Protein 4C08 (pdb70)

Nearest PDB structures (foldseek):
  4c04-assembly1_A  TM=1.002E+00  e=9.068E-72  Mus musculus
  5lv5-assembly1_A  TM=9.987E-01  e=2.745E-69  Mus musculus
  5wcf-assembly1_A  TM=9.877E-01  e=3.814E-64  Homo sapiens
  7nr4-assembly1_A  TM=9.829E-01  e=5.890E-63  Homo sapiens
  6wad-assembly1_A-2  TM=9.788E-01  e=3.174E-61  Homo sapiens

B-factor: mean 29.3, std 11.83, range [13.5, 94.56]

Sequence (325 aa):
LYYECYSDVSVHEEMIADQVRTEAYRLGILKNWAALRGKTVLDVGAGTGILSIFCAQAGARRVYAVEASAIWQQQAREVVRLNGLEDRVHVLPGPVETVELPERVDAIVVSSEWMGYGLLHESMLSSSVLHARTKWLKEGGLLLPASAELFVAPISDQMLEWRLGFWSSQVKQHHYGVDMSSCMESSSFATRCLMGHSSEEIVVQDLSGEDVLARRPQRFAQLELARAGLEQELEAGVGGRFRCCSSCYGSAPLHGFAVWFQVTFPGGKPLVLSTSPLHPATHWKQALLYLNEPVPVEQDTDISGEIITLLPSPDNPRRLRILLRYKVGDHEEKTKDFAM

Solvent-accessible surface area: 16359 Å² total; per-residue (Å²): 192,227,173,182,66,185,72,58,93,45,77,29,116,76,35,70,70,13,142,50,15,13,75,11,0,81,68,0,0,70,83,6,130,76,47,0,158,36,84,0,0,0,0,0,26,8,9,22,0,47,9,0,10,22,0,5,122,2,28,0,106,75,0,8,0,2,20,66,53,76,22,52,104,90,0,114,107,52,3,155,149,77,56,19,115,92,74,4,55,7,44,68,20,75,3,55,100,16,130,13,106,53,143,0,24,2,2,1,1,24,6,11,10,78,5,0,23,20,122,6,57,2,60,4,4,0,74,0,36,102,81,27,24,76,170,88,28,38,11,4,2,22,14,1,29,1,32,2,0,1,0,4,3,83,114,10,72,166,105,9,24,75,57,42,82,10,119,117,142,173,61,86,85,63,54,110,55,72,68,103,8,20,148,69,43,0,44,58,61,103,4,44,48,41,71,18,51,31,152,10,14,11,0,157,23,35,146,13,15,92,0,72,1,66,80,103,39,0,61,117,52,31,134,82,15,0,29,18,195,13,178,17,48,3,132,21,84,25,42,0,2,0,0,0,1,8,3,31,0,27,0,40,26,93,200,72,25,73,2,14,2,7,11,99,92,95,82,13,24,6,72,12,1,0,0,13,2,93,111,42,28,117,5,109,126,92,26,85,2,44,12,46,0,20,1,26,35,6,137,105,59,105,72,88,3,70,0,24,0,81,18,73,6,26,152,98,143,95,102,85,23,66,0,22,45

Foldseek 3Di:
DDDDCPVVVVVVCQACVFCLNVVLLLVLLLLLLVQQAQWEEEEAQCQLPPSVVSSVVSHHQAYEYEHADPSLVNNCVVCVVVVNNVHYHYDYDHLLPDDDPAAGQEYEYPFAAQLRQANGCLVSVLSSCVVRHDVVGYYVLFKKWKKKFWWQAPVLVCQLCVQCCVCVPPVDRRNVCSVVSLQVVFVDFAWDFAAGAPNTGFWDMDTWFMGRSPDPCVVVCQAVWTKGKDKTFTAFKHWTFFMKMWMWTWRDSVVIRIRTCDNHDDHGPSHITTGGHSGTDIDGGGWMKMWMKIWHADPVGGNWTKIWIWMDTHPDDIDIGIHTD

Structure (mmCIF, N/CA/C/O backbone):
data_4C08
#
_entry.id   4C08
#
_cell.length_a   79.325
_cell.length_b   79.325
_cell.length_c   118.411
_cell.angle_alpha   90.00
_cell.angle_beta   90.00
_cell.angle_gamma   90.00
#
_symmetry.space_group_name_H-M   'I 41'
#
loop_
_entity.id
_entity.type
_entity.pdbx_description
1 polymer 'PROTEIN ARGININE N-METHYLTRANSFERASE 6'
2 non-polymer 'PENTAETHYLENE GLYCOL'
3 non-polymer 'CALCIUM ION'
4 water water
#
loop_
_atom_site.group_PDB
_atom_site.id
_atom_site.type_symbol
_atom_site.label_atom_id
_atom_site.label_alt_id
_atom_site.label_comp_id
_atom_site.label_asym_id
_atom_site.label_entity_id
_atom_site.label_seq_id
_atom_site.pdbx_PDB_ins_code
_atom_site.Cartn_x
_atom_site.Cartn_y
_atom_site.Cartn_z
_atom_site.occupancy
_atom_site.B_iso_or_equiv
_atom_site.auth_seq_id
_atom_site.auth_comp_id
_atom_site.auth_asym_id
_atom_site.auth_atom_id
_atom_site.pdbx_PDB_model_num
ATOM 1 N N . LEU A 1 53 ? 44.745 -24.866 -1.826 1.00 40.15 49 LEU A N 1
ATOM 2 C CA . LEU A 1 53 ? 44.239 -23.978 -2.877 1.00 37.51 49 LEU A CA 1
ATOM 3 C C . LEU A 1 53 ? 43.995 -22.581 -2.312 1.00 34.38 49 LEU A C 1
ATOM 4 O O . LEU A 1 53 ? 43.849 -22.410 -1.103 1.00 33.84 49 LEU A O 1
ATOM 19 N N . TYR A 1 54 ? 43.952 -21.582 -3.192 1.00 33.52 50 TYR A N 1
ATOM 20 C CA . TYR A 1 54 ? 43.699 -20.209 -2.761 1.00 36.84 50 TYR A CA 1
ATOM 21 C C . TYR A 1 54 ? 42.310 -19.740 -3.187 1.00 36.95 50 TYR A C 1
ATOM 22 O O . TYR A 1 54 ? 41.834 -20.064 -4.284 1.00 36.14 50 TYR A O 1
ATOM 40 N N . TYR A 1 55 ? 41.687 -18.966 -2.304 1.00 39.40 51 TYR A N 1
ATOM 41 C CA . TYR A 1 55 ? 40.311 -18.508 -2.445 1.00 42.02 51 TYR A CA 1
ATOM 42 C C . TYR A 1 55 ? 40.255 -16.998 -2.269 1.00 43.89 51 TYR A C 1
ATOM 43 O O . TYR A 1 55 ? 41.136 -16.407 -1.633 1.00 41.42 51 TYR A O 1
ATOM 61 N N . GLU A 1 56 ? 39.207 -16.385 -2.817 1.00 49.07 52 GLU A N 1
ATOM 62 C CA . GLU A 1 56 ? 39.001 -14.946 -2.715 1.00 55.33 52 GLU A CA 1
ATOM 63 C C . GLU A 1 56 ? 37.628 -14.663 -2.099 1.00 55.53 52 GLU A C 1
ATOM 64 O O . GLU A 1 56 ? 36.720 -14.174 -2.766 1.00 57.49 52 GLU A O 1
ATOM 76 N N . CYS A 1 57 ? 37.488 -14.980 -0.814 1.00 52.66 53 CYS A N 1
ATOM 77 C CA . CYS A 1 57 ? 36.219 -14.816 -0.112 1.00 50.80 53 CYS A CA 1
ATOM 78 C C . CYS A 1 57 ? 36.422 -14.224 1.283 1.00 48.16 53 CYS A C 1
ATOM 79 O O . CYS A 1 57 ? 35.532 -14.302 2.131 1.00 45.41 53 CYS A O 1
ATOM 87 N N . TYR A 1 58 ? 37.582 -13.611 1.502 1.00 49.20 54 TYR A N 1
ATOM 88 C CA . TYR A 1 58 ? 37.882 -12.929 2.765 1.00 52.54 54 TYR A CA 1
ATOM 89 C C . TYR A 1 58 ? 36.799 -11.910 3.116 1.00 49.55 54 TYR A C 1
ATOM 90 O O . TYR A 1 58 ? 36.333 -11.847 4.254 1.00 46.49 54 TYR A O 1
ATOM 108 N N . SER A 1 59 ? 36.401 -11.107 2.138 1.00 48.35 55 SER A N 1
ATOM 109 C CA . SER A 1 59 ? 35.432 -10.043 2.365 1.00 47.45 55 SER A CA 1
ATOM 110 C C . SER A 1 59 ? 34.059 -10.612 2.707 1.00 42.49 55 SER A C 1
ATOM 111 O O . SER A 1 59 ? 33.348 -10.072 3.558 1.00 40.49 55 SER A O 1
ATOM 119 N N . ASP A 1 60 ? 33.698 -11.705 2.045 1.00 41.28 56 ASP A N 1
ATOM 120 C CA . ASP A 1 60 ? 32.411 -12.351 2.248 1.00 41.45 56 ASP A CA 1
ATOM 121 C C . ASP A 1 60 ? 32.279 -12.823 3.693 1.00 34.39 56 ASP A C 1
ATOM 122 O O . ASP A 1 60 ? 31.311 -12.506 4.375 1.00 35.39 56 ASP A O 1
ATOM 131 N N . VAL A 1 61 ? 33.258 -13.575 4.176 1.00 29.40 57 VAL A N 1
ATOM 132 C CA . VAL A 1 61 ? 33.152 -14.085 5.538 1.00 27.42 57 VAL A CA 1
ATOM 133 C C . VAL A 1 61 ? 33.181 -12.941 6.538 1.00 25.54 57 VAL A C 1
ATOM 134 O O . VAL A 1 61 ? 32.443 -12.960 7.511 1.00 25.12 57 VAL A O 1
ATOM 147 N N . SER A 1 62 ? 33.973 -11.912 6.272 1.00 25.66 58 SER A N 1
ATOM 148 C CA . SER A 1 62 ? 34.067 -10.774 7.173 1.00 25.79 58 SER A CA 1
ATOM 149 C C . SER A 1 62 ? 32.721 -10.050 7.314 1.00 25.18 58 SER A C 1
ATOM 150 O O . SER A 1 62 ? 32.333 -9.653 8.415 1.00 24.93 58 SER A O 1
ATOM 158 N N . VAL A 1 63 ? 31.996 -9.865 6.208 1.00 24.72 59 VAL A N 1
ATOM 159 C CA . VAL A 1 63 ? 30.707 -9.186 6.275 1.00 26.05 59 VAL A CA 1
ATOM 160 C C . VAL A 1 63 ? 29.708 -9.997 7.108 1.00 21.97 59 VAL A C 1
ATOM 161 O O . VAL A 1 63 ? 28.982 -9.442 7.960 1.00 21.93 59 VAL A O 1
ATOM 174 N N . HIS A 1 64 ? 29.676 -11.309 6.902 1.00 21.21 60 HIS A N 1
ATOM 175 C CA . HIS A 1 64 ? 28.715 -12.124 7.643 1.00 20.39 60 HIS A CA 1
ATOM 176 C C . HIS A 1 64 ? 29.096 -12.267 9.106 1.00 19.47 60 HIS A C 1
ATOM 177 O O . HIS A 1 64 ? 28.219 -12.258 9.972 1.00 19.86 60 HIS A O 1
ATOM 192 N N . GLU A 1 65 ? 30.392 -12.372 9.374 1.00 19.66 61 GLU A N 1
ATOM 193 C CA . GLU A 1 65 ? 30.869 -12.412 10.749 1.00 20.68 61 GLU A CA 1
ATOM 194 C C . GLU A 1 65 ? 30.443 -11.132 11.463 1.00 20.43 61 GLU A C 1
ATOM 195 O O . GLU A 1 65 ? 29.956 -11.168 12.595 1.00 19.95 61 GLU A O 1
ATOM 207 N N . GLU A 1 66 ? 30.650 -9.990 10.812 1.00 20.26 62 GLU A N 1
ATOM 208 C CA . GLU A 1 66 ? 30.323 -8.714 11.436 1.00 21.19 62 GLU A CA 1
ATOM 209 C C . GLU A 1 66 ? 28.846 -8.633 11.775 1.00 18.95 62 GLU A C 1
ATOM 210 O O . GLU A 1 66 ? 28.456 -8.144 12.830 1.00 20.39 62 GLU A O 1
ATOM 222 N N . MET A 1 67 ? 28.002 -9.109 10.879 1.00 18.23 63 MET A N 1
ATOM 223 C CA . MET A 1 67 ? 26.571 -9.033 11.118 1.00 18.90 63 MET A CA 1
ATOM 224 C C . MET A 1 67 ? 26.110 -9.973 12.240 1.00 17.19 63 MET A C 1
ATOM 225 O O . MET A 1 67 ? 25.320 -9.571 13.089 1.00 17.61 63 MET A O 1
ATOM 239 N N . ILE A 1 68 ? 26.597 -11.214 12.251 1.00 17.23 64 ILE A N 1
ATOM 240 C CA . ILE A 1 68 ? 26.195 -12.161 13.285 1.00 18.80 64 ILE A CA 1
ATOM 241 C C . ILE A 1 68 ? 26.813 -11.790 14.636 1.00 19.15 64 ILE A C 1
ATOM 242 O O . ILE A 1 68 ? 26.189 -11.990 15.681 1.00 21.31 64 ILE A O 1
ATOM 258 N N . ALA A 1 69 ? 28.014 -11.213 14.620 1.00 17.46 65 ALA A N 1
ATOM 259 C CA . ALA A 1 69 ? 28.665 -10.756 15.849 1.00 18.72 65 ALA A CA 1
ATOM 260 C C . ALA A 1 69 ? 28.035 -9.486 16.407 1.00 19.68 65 ALA A C 1
ATOM 261 O O . ALA A 1 69 ? 28.328 -9.100 17.546 1.00 22.62 65 ALA A O 1
ATOM 268 N N . ASP A 1 70 ? 27.182 -8.841 15.606 1.00 18.03 66 ASP A N 1
ATOM 269 C CA . ASP A 1 70 ? 26.425 -7.678 16.055 1.00 16.94 66 ASP A CA 1
ATOM 270 C C . ASP A 1 70 ? 25.248 -8.225 16.866 1.00 17.79 66 ASP A C 1
ATOM 271 O O . ASP A 1 70 ? 24.195 -8.603 16.321 1.00 16.89 66 ASP A O 1
ATOM 280 N N . GLN A 1 71 ? 25.439 -8.299 18.178 1.00 19.34 67 GLN A N 1
ATOM 281 C CA . GLN A 1 71 ? 24.436 -8.883 19.030 1.00 23.13 67 GLN A CA 1
ATOM 282 C C . GLN A 1 71 ? 23.190 -8.040 19.114 1.00 19.32 67 GLN A C 1
ATOM 283 O O . GLN A 1 71 ? 22.092 -8.569 19.298 1.00 20.84 67 GLN A O 1
ATOM 297 N N . VAL A 1 72 ? 23.336 -6.724 19.026 1.00 18.81 68 VAL A N 1
ATOM 298 C CA . VAL A 1 72 ? 22.165 -5.872 19.073 1.00 18.83 68 VAL A CA 1
ATOM 299 C C . VAL A 1 72 ? 21.245 -6.226 17.897 1.00 18.05 68 VAL A C 1
ATOM 300 O O . VAL A 1 72 ? 20.055 -6.456 18.060 1.00 19.81 68 VAL A O 1
ATOM 313 N N . ARG A 1 73 ? 21.808 -6.299 16.707 1.00 17.37 69 ARG A N 1
ATOM 314 C CA . ARG A 1 73 ? 21.056 -6.675 15.511 1.00 16.72 69 ARG A CA 1
ATOM 315 C C . ARG A 1 73 ? 20.486 -8.084 15.619 1.00 16.89 69 ARG A C 1
ATOM 316 O O . ARG A 1 73 ? 19.303 -8.310 15.396 1.00 16.73 69 ARG A O 1
ATOM 337 N N . THR A 1 74 ? 21.336 -9.048 15.942 1.00 15.77 70 THR A N 1
ATOM 338 C CA . THR A 1 74 ? 20.960 -10.438 15.762 1.00 16.08 70 THR A CA 1
ATOM 339 C C . THR A 1 74 ? 20.000 -10.859 16.855 1.00 16.77 70 THR A C 1
ATOM 340 O O . THR A 1 74 ? 19.038 -11.558 16.581 1.00 16.53 70 THR A O 1
ATOM 351 N N . GLU A 1 75 ? 20.220 -10.400 18.088 1.00 16.36 71 GLU A N 1
ATOM 352 C CA . GLU A 1 75 ? 19.281 -10.663 19.156 1.00 18.29 71 GLU A CA 1
ATOM 353 C C . GLU A 1 75 ? 17.952 -9.948 18.945 1.00 17.11 71 GLU A C 1
ATOM 354 O O . GLU A 1 75 ? 16.913 -10.500 19.270 1.00 18.14 71 GLU A O 1
ATOM 366 N N . ALA A 1 76 ? 17.965 -8.736 18.400 1.00 16.35 72 ALA A N 1
ATOM 367 C CA . ALA A 1 76 ? 16.711 -8.061 18.080 1.00 16.82 72 ALA A CA 1
ATOM 368 C C . ALA A 1 76 ? 15.869 -8.880 17.097 1.00 16.25 72 ALA A C 1
ATOM 369 O O . ALA A 1 76 ? 14.663 -9.020 17.278 1.00 17.95 72 ALA A O 1
ATOM 376 N N . TYR A 1 77 ? 16.492 -9.414 16.054 1.00 15.90 73 TYR A N 1
ATOM 377 C CA . TYR A 1 77 ? 15.769 -10.304 15.155 1.00 15.73 73 TYR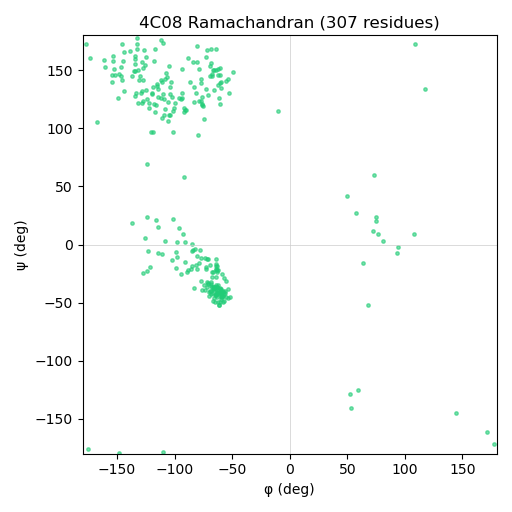 A CA 1
ATOM 378 C C . TYR A 1 77 ? 15.311 -11.591 15.838 1.00 16.50 73 TYR A C 1
ATOM 379 O O . TYR A 1 77 ? 14.177 -12.015 15.642 1.00 17.47 73 TYR A O 1
ATOM 397 N N . ARG A 1 78 ? 16.170 -12.209 16.632 1.00 15.38 74 ARG A N 1
ATOM 398 C CA . ARG A 1 78 ? 15.783 -13.447 17.298 1.00 16.02 74 ARG A CA 1
ATOM 399 C C . ARG A 1 78 ? 14.530 -13.217 18.143 1.00 16.58 74 ARG A C 1
ATOM 400 O O . ARG A 1 78 ? 13.552 -13.973 18.065 1.00 17.47 74 ARG A O 1
ATOM 421 N N . LEU A 1 79 ? 14.560 -12.160 18.943 1.00 16.11 75 LEU A N 1
ATOM 422 C CA . LEU A 1 79 ? 13.456 -11.870 19.852 1.00 16.85 75 LEU A CA 1
ATOM 423 C C . LEU A 1 79 ? 12.244 -11.306 19.115 1.00 17.47 75 LEU A C 1
ATOM 424 O O . LEU A 1 79 ? 11.114 -11.616 19.455 1.00 19.13 75 LEU A O 1
ATOM 440 N N . GLY A 1 80 ? 12.481 -10.518 18.074 1.00 17.61 76 GLY A N 1
ATOM 441 C CA . GLY A 1 80 ? 11.378 -9.946 17.311 1.00 19.08 76 GLY A CA 1
ATOM 442 C C . GLY A 1 80 ? 10.586 -11.017 16.589 1.00 19.01 76 GLY A C 1
ATOM 443 O O . GLY A 1 80 ? 9.357 -10.955 16.495 1.00 21.93 76 GLY A O 1
ATOM 447 N N . ILE A 1 81 ? 11.304 -12.002 16.062 1.00 18.18 77 ILE A N 1
ATOM 448 C CA . ILE A 1 81 ? 10.688 -13.157 15.426 1.00 18.81 77 ILE A CA 1
ATOM 449 C C . ILE A 1 81 ? 9.930 -13.981 16.480 1.00 19.64 77 ILE A C 1
ATOM 450 O O . ILE A 1 81 ? 8.769 -14.310 16.294 1.00 21.35 77 ILE A O 1
ATOM 466 N N . LEU A 1 82 ? 10.559 -14.280 17.610 1.00 20.27 78 LEU A N 1
ATOM 467 C CA . LEU A 1 82 ? 9.870 -15.038 18.653 1.00 23.53 78 LEU A CA 1
ATOM 468 C C . LEU A 1 82 ? 8.648 -14.311 19.204 1.00 24.99 78 LEU A C 1
ATOM 469 O O . LEU A 1 82 ? 7.659 -14.956 19.545 1.00 26.59 78 LEU A O 1
ATOM 485 N N . LYS A 1 83 ? 8.698 -12.985 19.293 1.00 24.18 79 LYS A N 1
ATOM 486 C CA . LYS A 1 83 ? 7.549 -12.219 19.800 1.00 26.86 79 LYS A CA 1
ATOM 487 C C . LYS A 1 83 ? 6.338 -12.394 18.889 1.00 26.19 79 LYS A C 1
ATOM 488 O O . LYS A 1 83 ? 5.205 -12.173 19.306 1.00 27.51 79 LYS A O 1
ATOM 507 N N . ASN A 1 84 ? 6.585 -12.781 17.643 1.00 26.02 80 ASN A N 1
ATOM 508 C CA . ASN A 1 84 ? 5.520 -12.996 16.675 1.00 27.47 80 ASN A CA 1
ATOM 509 C C . ASN A 1 84 ? 5.194 -14.477 16.480 1.00 27.85 80 ASN A C 1
ATOM 510 O O . ASN A 1 84 ? 4.588 -14.863 15.489 1.00 28.31 80 ASN A O 1
ATOM 521 N N . TRP A 1 85 ? 5.540 -15.296 17.465 1.00 27.07 81 TRP A N 1
ATOM 522 C CA . TRP A 1 85 ? 5.283 -16.728 17.391 1.00 29.98 81 TRP A CA 1
ATOM 523 C C . TRP A 1 85 ? 3.809 -17.080 17.098 1.00 29.85 81 TRP A C 1
ATOM 524 O O . TRP A 1 85 ? 3.538 -18.017 16.346 1.00 29.95 81 TRP A O 1
ATOM 545 N N . ALA A 1 86 ? 2.858 -16.334 17.662 1.00 30.24 82 ALA A N 1
ATOM 546 C CA . ALA A 1 86 ? 1.444 -16.643 17.437 1.00 32.72 82 ALA A CA 1
ATOM 547 C C . ALA A 1 86 ? 1.060 -16.483 15.972 1.00 32.22 82 ALA A C 1
ATOM 548 O O . ALA A 1 86 ? 0.236 -17.234 15.453 1.00 33.66 82 ALA A O 1
ATOM 555 N N . ALA A 1 87 ? 1.666 -15.510 15.307 1.00 31.26 83 ALA A N 1
ATOM 556 C CA . ALA A 1 87 ? 1.356 -15.236 13.917 1.00 31.52 83 ALA A CA 1
ATOM 557 C C . ALA A 1 87 ? 2.161 -16.116 12.960 1.00 31.03 83 ALA A C 1
ATOM 558 O O . ALA A 1 87 ? 1.789 -16.256 11.801 1.00 33.73 83 ALA A O 1
ATOM 565 N N . LEU A 1 88 ? 3.252 -16.707 13.439 1.00 28.21 84 LEU A N 1
ATOM 566 C CA . LEU A 1 88 ? 4.127 -17.522 12.592 1.00 27.61 84 LEU A CA 1
ATOM 567 C C . LEU A 1 88 ? 3.845 -19.008 12.746 1.00 28.58 84 LEU A C 1
ATOM 568 O O . LEU A 1 88 ? 4.180 -19.796 11.863 1.00 27.10 84 LEU A O 1
ATOM 584 N N . ARG A 1 89 ? 3.207 -19.392 13.849 1.00 33.32 85 ARG A N 1
ATOM 585 C CA . ARG A 1 89 ? 3.041 -20.802 14.173 1.00 36.78 85 ARG A CA 1
ATOM 586 C C . ARG A 1 89 ? 2.263 -21.539 13.093 1.00 32.95 85 ARG A C 1
ATOM 587 O O . ARG A 1 89 ? 1.128 -21.190 12.791 1.00 32.62 85 ARG A O 1
ATOM 608 N N . GLY A 1 90 ? 2.893 -22.552 12.511 1.00 30.92 86 GLY A N 1
ATOM 609 C CA . GLY A 1 90 ? 2.267 -23.361 11.482 1.00 30.53 86 GLY A CA 1
ATOM 610 C C . GLY A 1 90 ? 2.109 -22.675 10.131 1.00 28.72 86 GLY A C 1
ATOM 611 O O . GLY A 1 90 ? 1.415 -23.188 9.258 1.00 30.40 86 GLY A O 1
ATOM 615 N N . LYS A 1 91 ? 2.761 -21.533 9.949 1.00 26.01 87 LYS A N 1
ATOM 616 C CA . LYS A 1 91 ? 2.611 -20.724 8.738 1.00 25.51 87 LYS A CA 1
ATOM 617 C C . LYS A 1 91 ? 3.883 -20.765 7.901 1.00 24.27 87 LYS A C 1
ATOM 618 O O . LYS A 1 91 ? 4.900 -21.311 8.322 1.00 24.75 87 LYS A O 1
ATOM 637 N N . THR A 1 92 ? 3.814 -20.169 6.716 1.00 22.53 88 THR A N 1
ATOM 638 C CA . THR A 1 92 ? 4.939 -20.149 5.793 1.00 22.20 88 THR A CA 1
ATOM 639 C C . THR A 1 92 ? 5.598 -18.770 5.723 1.00 21.66 88 THR A C 1
ATOM 640 O O . THR A 1 92 ? 4.924 -17.739 5.798 1.00 23.47 88 THR A O 1
ATOM 651 N N . VAL A 1 93 ? 6.919 -18.774 5.577 1.00 20.02 89 VAL A N 1
ATOM 652 C CA . VAL A 1 93 ? 7.711 -17.552 5.627 1.00 18.88 89 VAL A CA 1
ATOM 653 C C . VAL A 1 93 ? 8.652 -17.491 4.438 1.00 17.43 89 VAL A C 1
ATOM 654 O O . VAL A 1 93 ? 9.234 -18.504 4.030 1.00 18.97 89 VAL A O 1
ATOM 667 N N . LEU A 1 94 ? 8.806 -16.289 3.896 1.00 16.24 90 LEU A N 1
ATOM 668 C CA . LEU A 1 94 ? 9.857 -15.983 2.929 1.00 15.92 90 LEU A CA 1
ATOM 669 C C . LEU A 1 94 ? 10.883 -15.085 3.602 1.00 16.88 90 LEU A C 1
ATOM 670 O O . LEU A 1 94 ? 10.533 -14.029 4.106 1.00 17.08 90 LEU A O 1
ATOM 686 N N . ASP A 1 95 ? 12.145 -15.505 3.574 1.00 17.01 91 ASP A N 1
ATOM 687 C CA . ASP A 1 95 ? 13.275 -14.733 4.101 1.00 17.62 91 ASP A CA 1
ATOM 688 C C . ASP A 1 95 ? 14.023 -14.140 2.904 1.00 17.18 91 ASP A C 1
ATOM 689 O O . ASP A 1 95 ? 14.653 -14.858 2.118 1.00 17.62 91 ASP A O 1
ATOM 698 N N . VAL A 1 96 ? 13.947 -12.823 2.767 1.00 16.62 92 VAL A N 1
ATOM 699 C CA . VAL A 1 96 ? 14.524 -12.119 1.628 1.00 17.54 92 VAL A CA 1
ATOM 700 C C . VAL A 1 96 ? 15.963 -11.691 1.921 1.00 17.32 92 VAL A C 1
ATOM 701 O O . VAL A 1 96 ? 16.208 -10.875 2.804 1.00 18.31 92 VAL A O 1
ATOM 714 N N . GLY A 1 97 ? 16.905 -12.242 1.163 1.00 17.50 93 GLY A N 1
ATOM 715 C CA . GLY A 1 97 ? 18.311 -11.987 1.403 1.00 18.37 93 GLY A CA 1
ATOM 716 C C . GLY A 1 97 ? 18.806 -12.695 2.643 1.00 17.92 93 GLY A C 1
ATOM 717 O O . GLY A 1 97 ? 19.294 -12.070 3.589 1.00 20.62 93 GLY A O 1
ATOM 721 N N . ALA A 1 98 ? 18.687 -14.017 2.634 1.00 17.77 94 ALA A N 1
ATOM 722 C CA . ALA A 1 98 ? 18.787 -14.820 3.852 1.00 18.19 94 ALA A CA 1
ATOM 723 C C . ALA A 1 98 ? 20.228 -15.015 4.326 1.00 17.34 94 ALA A C 1
ATOM 724 O O . ALA A 1 98 ? 20.447 -15.476 5.428 1.00 18.96 94 ALA A O 1
ATOM 731 N N . GLY A 1 99 ? 21.221 -14.674 3.511 1.00 17.61 95 GLY A N 1
ATOM 732 C CA . GLY A 1 99 ? 22.601 -14.732 3.947 1.00 18.54 95 GLY A CA 1
ATOM 733 C C . GLY A 1 99 ? 23.009 -16.130 4.370 1.00 18.08 95 GLY A C 1
ATOM 734 O O . GLY A 1 99 ? 22.864 -17.077 3.606 1.00 19.23 95 GLY A O 1
ATOM 738 N N . THR A 1 100 ? 23.518 -16.253 5.589 1.00 17.98 96 THR A N 1
ATOM 739 C CA . THR A 1 100 ? 23.919 -17.544 6.131 1.00 19.30 96 THR A CA 1
ATOM 740 C C . THR A 1 100 ? 22.755 -18.394 6.616 1.00 19.26 96 THR A C 1
ATOM 741 O O . THR A 1 100 ? 22.977 -19.524 7.047 1.00 20.44 96 THR A O 1
ATOM 752 N N . GLY A 1 101 ? 21.544 -17.851 6.590 1.00 18.27 97 GLY A N 1
ATOM 753 C CA . GLY A 1 101 ? 20.352 -18.606 6.933 1.00 18.97 97 GLY A CA 1
ATOM 754 C C . GLY A 1 101 ? 19.901 -18.499 8.389 1.00 18.07 97 GLY A C 1
ATOM 755 O O . GLY A 1 101 ? 18.867 -19.036 8.766 1.00 18.55 97 GLY A O 1
ATOM 759 N N . ILE A 1 102 ? 20.643 -17.786 9.217 1.00 17.55 98 ILE A N 1
ATOM 760 C CA . ILE A 1 102 ? 20.320 -17.757 10.644 1.00 17.14 98 ILE A CA 1
ATOM 761 C C . ILE A 1 102 ? 18.888 -17.243 10.931 1.00 17.21 98 ILE A C 1
ATOM 762 O O . ILE A 1 102 ? 18.194 -17.785 11.793 1.00 16.86 98 ILE A O 1
ATOM 778 N N . LEU A 1 103 ? 18.431 -16.210 10.228 1.00 18.01 99 LEU A N 1
ATOM 779 C CA . LEU A 1 103 ? 17.095 -15.705 10.501 1.00 18.60 99 LEU A CA 1
ATOM 780 C C . LEU A 1 103 ? 16.031 -16.685 10.077 1.00 18.17 99 LEU A C 1
ATOM 781 O O . LEU A 1 103 ? 14.982 -16.762 10.703 1.00 19.35 99 LEU A O 1
ATOM 797 N N . SER A 1 104 ? 16.276 -17.419 9.005 1.00 17.83 100 SER A N 1
ATOM 798 C CA . SER A 1 104 ? 15.332 -18.427 8.566 1.00 18.58 100 SER A CA 1
ATOM 799 C C . SER A 1 104 ? 15.200 -19.508 9.615 1.00 18.76 100 SER A C 1
ATOM 800 O O . SER A 1 104 ? 14.109 -20.018 9.874 1.00 20.00 100 SER A O 1
ATOM 808 N N . ILE A 1 105 ? 16.311 -19.851 10.240 1.00 16.97 101 ILE A N 1
ATOM 809 C CA . ILE A 1 105 ? 16.285 -20.837 11.305 1.00 18.24 101 ILE A CA 1
ATOM 810 C C . ILE A 1 105 ? 15.532 -20.295 12.517 1.00 17.78 101 ILE A C 1
ATOM 811 O O . ILE A 1 105 ? 14.731 -21.020 13.118 1.00 18.70 101 ILE A O 1
ATOM 827 N N . PHE A 1 106 ? 15.744 -19.026 12.865 1.00 16.65 102 PHE A N 1
ATOM 828 C CA . PHE A 1 106 ? 14.968 -18.419 13.948 1.00 17.06 102 PHE A CA 1
ATOM 829 C C . PHE A 1 106 ? 13.466 -18.533 13.672 1.00 17.97 102 PHE A C 1
ATOM 830 O O . PHE A 1 106 ? 12.680 -18.761 14.585 1.00 20.14 102 PHE A O 1
ATOM 847 N N . CYS A 1 107 ? 13.055 -18.347 12.422 1.00 18.01 103 CYS A N 1
ATOM 848 C CA . CYS A 1 107 ? 11.644 -18.468 12.071 1.00 18.46 103 CYS A CA 1
ATOM 849 C C . CYS A 1 107 ? 11.110 -19.881 12.272 1.00 20.00 103 CYS A C 1
ATOM 850 O O . CYS A 1 107 ? 10.013 -20.072 12.801 1.00 20.74 103 CYS A O 1
ATOM 858 N N . ALA A 1 108 ? 11.887 -20.876 11.865 1.00 18.85 104 ALA A N 1
ATOM 859 C CA . ALA A 1 108 ? 11.518 -22.262 12.125 1.00 20.89 104 ALA A CA 1
ATOM 860 C C . ALA A 1 108 ? 11.413 -22.515 13.635 1.00 22.46 104 ALA A C 1
ATOM 861 O O . ALA A 1 108 ? 10.499 -23.198 14.086 1.00 24.31 104 ALA A O 1
ATOM 868 N N . GLN A 1 109 ? 12.344 -21.971 14.409 1.00 22.13 105 GLN A N 1
ATOM 869 C CA . GLN A 1 109 ? 12.314 -22.137 15.860 1.00 23.97 105 GLN A CA 1
ATOM 870 C C . GLN A 1 109 ? 11.118 -21.424 16.521 1.00 25.54 105 GLN A C 1
ATOM 871 O O . GLN A 1 109 ? 10.664 -21.820 17.612 1.00 26.60 105 GLN A O 1
ATOM 885 N N . ALA A 1 110 ? 10.586 -20.407 15.850 1.00 25.60 106 ALA A N 1
ATOM 886 C CA . ALA A 1 110 ? 9.382 -19.724 16.328 1.00 27.77 106 ALA A CA 1
ATOM 887 C C . ALA A 1 110 ? 8.127 -20.488 15.932 1.00 29.73 106 ALA A C 1
ATOM 888 O O . ALA A 1 110 ? 7.019 -20.093 16.288 1.00 33.57 106 ALA A O 1
ATOM 895 N N . GLY A 1 111 ? 8.302 -21.566 15.177 1.00 26.81 107 GLY A N 1
ATOM 896 C CA . GLY A 1 111 ? 7.198 -22.451 14.841 1.00 26.82 107 GLY A CA 1
ATOM 897 C C . GLY A 1 111 ? 6.687 -22.411 13.411 1.00 27.23 107 GLY A C 1
ATOM 898 O O . GLY A 1 111 ? 5.646 -22.999 13.123 1.00 28.13 107 GLY A O 1
ATOM 902 N N . ALA A 1 112 ? 7.385 -21.726 12.506 1.00 26.57 108 ALA A N 1
ATOM 903 C CA . ALA A 1 112 ? 6.967 -21.711 11.105 1.00 25.74 108 ALA A CA 1
ATOM 904 C C . ALA A 1 112 ? 6.961 -23.125 10.544 1.00 27.07 108 ALA A C 1
ATOM 905 O O . ALA A 1 112 ? 7.845 -23.921 10.832 1.00 28.42 108 ALA A O 1
ATOM 912 N N . ARG A 1 113 ? 5.953 -23.444 9.743 1.00 28.61 109 ARG A N 1
ATOM 913 C CA . ARG A 1 113 ? 5.897 -24.778 9.167 1.00 30.93 109 ARG A CA 1
ATOM 914 C C . ARG A 1 113 ? 6.883 -24.916 8.001 1.00 28.37 109 ARG A C 1
ATOM 915 O O . ARG A 1 113 ? 7.414 -25.996 7.763 1.00 30.86 109 ARG A O 1
ATOM 936 N N . ARG A 1 114 ? 7.134 -23.825 7.284 1.00 25.60 110 ARG A N 1
ATOM 937 C CA . ARG A 1 114 ? 8.028 -23.859 6.139 1.00 25.27 110 ARG A CA 1
ATOM 938 C C . ARG A 1 114 ? 8.621 -22.487 5.923 1.00 22.12 110 ARG A C 1
ATOM 939 O O . ARG A 1 114 ? 7.919 -21.486 6.061 1.00 22.59 110 ARG A O 1
ATOM 960 N N . VAL A 1 115 ? 9.911 -22.439 5.594 1.00 20.42 111 VAL A N 1
ATOM 961 C CA . VAL A 1 115 ? 10.603 -21.178 5.308 1.00 19.12 111 VAL A CA 1
ATOM 962 C C . VAL A 1 115 ? 11.340 -21.312 3.988 1.00 18.89 111 VAL A C 1
ATOM 963 O O . VAL A 1 115 ? 12.045 -22.284 3.757 1.00 20.58 111 VAL A O 1
ATOM 976 N N . TYR A 1 116 ? 11.142 -20.333 3.117 1.00 18.10 112 TYR A N 1
ATOM 977 C CA . TYR A 1 116 ? 11.902 -20.190 1.884 1.00 17.60 112 TYR A CA 1
ATOM 978 C C . TYR A 1 116 ? 12.956 -19.110 2.085 1.00 17.47 112 TYR A C 1
ATOM 979 O O . TYR A 1 116 ? 12.617 -17.953 2.282 1.00 19.18 112 TYR A O 1
ATOM 997 N N . ALA A 1 117 ? 14.222 -19.511 2.041 1.00 17.42 113 ALA A N 1
ATOM 998 C CA . ALA A 1 117 ? 15.361 -18.626 2.304 1.00 17.06 113 ALA A CA 1
ATOM 999 C C . ALA A 1 117 ? 16.011 -18.320 0.964 1.00 16.98 113 ALA A C 1
ATOM 1000 O O . ALA A 1 117 ? 16.646 -19.183 0.362 1.00 18.95 113 ALA A O 1
ATOM 1007 N N . VAL A 1 118 ? 15.818 -17.106 0.480 1.00 16.23 114 VAL A N 1
ATOM 1008 C CA . VAL A 1 118 ? 16.294 -16.701 -0.838 1.00 16.74 114 VAL A CA 1
ATOM 1009 C C . VAL A 1 118 ? 17.530 -15.832 -0.683 1.00 16.12 114 VAL A C 1
ATOM 1010 O O . VAL A 1 118 ? 17.527 -14.854 0.067 1.00 16.74 114 VAL A O 1
ATOM 1023 N N . GLU A 1 119 ? 18.590 -16.177 -1.411 1.00 16.98 115 GLU A N 1
ATOM 1024 C CA . GLU A 1 119 ? 19.849 -15.461 -1.314 1.00 16.68 115 GLU A CA 1
ATOM 1025 C C . GLU A 1 119 ? 20.579 -15.499 -2.631 1.00 17.28 115 GLU A C 1
ATOM 1026 O O . GLU A 1 119 ? 20.810 -16.566 -3.163 1.00 18.60 115 GLU A O 1
ATOM 1038 N N . ALA A 1 120 ? 20.945 -14.327 -3.150 1.00 17.76 116 ALA A N 1
ATOM 1039 C CA . ALA A 1 120 ? 21.597 -14.274 -4.458 1.00 18.58 116 ALA A CA 1
ATOM 1040 C C . ALA A 1 120 ? 23.109 -14.386 -4.419 1.00 19.19 116 ALA A C 1
ATOM 1041 O O . ALA A 1 120 ? 23.732 -14.735 -5.429 1.00 21.96 116 ALA A O 1
ATOM 1048 N N . SER A 1 121 ? 23.720 -14.043 -3.302 1.00 19.46 117 SER A N 1
ATOM 1049 C CA . SER A 1 121 ? 25.171 -14.064 -3.237 1.00 22.25 117 SER A CA 1
ATOM 1050 C C . SER A 1 121 ? 25.702 -15.480 -3.011 1.00 23.54 117 SER A C 1
ATOM 1051 O O . SER A 1 121 ? 24.940 -16.411 -2.739 1.00 23.51 117 SER A O 1
ATOM 1059 N N . ALA A 1 122 ? 27.016 -15.638 -3.127 1.00 25.91 118 ALA A N 1
ATOM 1060 C CA . ALA A 1 122 ? 27.643 -16.960 -3.043 1.00 28.12 118 ALA A CA 1
ATOM 1061 C C . ALA A 1 122 ? 27.370 -17.677 -1.728 1.00 25.56 118 ALA A C 1
ATOM 1062 O O . ALA A 1 122 ? 27.407 -18.903 -1.668 1.00 27.04 118 ALA A O 1
ATOM 1069 N N . ILE A 1 123 ? 27.095 -16.911 -0.675 1.00 23.33 119 ILE A N 1
ATOM 1070 C CA . ILE A 1 123 ? 26.914 -17.439 0.681 1.00 22.09 119 ILE A CA 1
ATOM 1071 C C . ILE A 1 123 ? 25.705 -18.374 0.793 1.00 20.07 119 ILE A C 1
ATOM 1072 O O . ILE A 1 123 ? 25.570 -19.091 1.765 1.00 20.32 119 ILE A O 1
ATOM 1088 N N . TRP A 1 124 ? 24.835 -18.412 -0.215 1.00 20.46 120 TRP A N 1
ATOM 1089 C CA . TRP A 1 124 ? 23.680 -19.313 -0.146 1.00 21.94 120 TRP A CA 1
ATOM 1090 C C . TRP A 1 124 ? 24.086 -20.763 0.096 1.00 21.00 120 TRP A C 1
ATOM 1091 O O . TRP A 1 124 ? 23.362 -21.502 0.773 1.00 21.71 120 TRP A O 1
ATOM 1112 N N . GLN A 1 125 ? 25.256 -21.166 -0.409 1.00 22.25 121 GLN A N 1
ATOM 1113 C CA . GLN A 1 125 ? 25.705 -22.543 -0.249 1.00 24.42 121 GLN A CA 1
ATOM 1114 C C . GLN A 1 125 ? 25.971 -22.863 1.213 1.00 22.25 121 GLN A C 1
ATOM 1115 O O . GLN A 1 125 ? 25.680 -23.966 1.691 1.00 23.52 121 GLN A O 1
ATOM 1129 N N . GLN A 1 126 ? 26.519 -21.8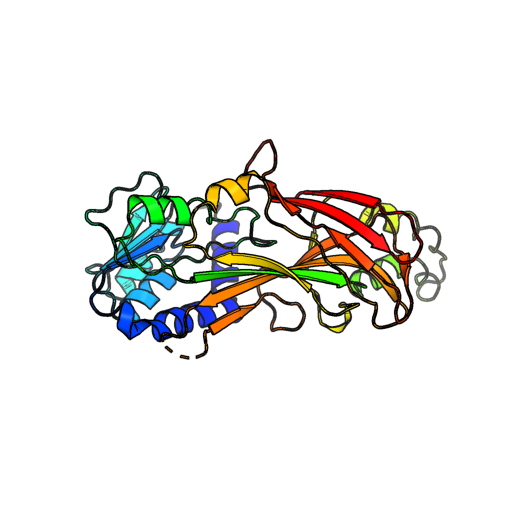95 1.940 1.00 21.82 122 GLN A N 1
ATOM 1130 C CA A GLN A 1 126 ? 26.774 -22.073 3.361 0.53 22.17 122 GLN A CA 1
ATOM 1131 C CA B GLN A 1 126 ? 26.780 -22.095 3.349 0.47 20.89 122 GLN A CA 1
ATOM 1132 C C . GLN A 1 126 ? 25.464 -22.152 4.123 1.00 19.66 122 GLN A C 1
ATOM 1133 O O . GLN A 1 126 ? 25.327 -22.941 5.048 1.00 21.57 122 GLN A O 1
ATOM 1160 N N . ALA A 1 127 ? 24.484 -21.340 3.723 1.00 19.48 123 ALA A N 1
ATOM 1161 C CA . ALA A 1 127 ? 23.165 -21.388 4.355 1.00 19.47 123 ALA A CA 1
ATOM 1162 C C . ALA A 1 127 ? 22.531 -22.776 4.249 1.00 17.84 123 ALA A C 1
ATOM 1163 O O . ALA A 1 127 ? 21.931 -23.273 5.204 1.00 19.52 123 ALA A O 1
ATOM 1170 N N . ARG A 1 128 ? 22.601 -23.386 3.080 1.00 19.22 124 ARG A N 1
ATOM 1171 C CA . ARG A 1 128 ? 22.057 -24.726 2.917 1.00 20.72 124 ARG A CA 1
ATOM 1172 C C . ARG A 1 128 ? 22.694 -25.717 3.883 1.00 20.54 124 ARG A C 1
ATOM 1173 O O . ARG A 1 128 ? 21.999 -26.540 4.478 1.00 20.86 124 ARG A O 1
ATOM 1194 N N . GLU A 1 129 ? 24.002 -25.593 4.091 1.00 21.22 125 GLU A N 1
ATOM 1195 C CA . GLU A 1 129 ? 24.718 -26.463 5.022 1.00 23.67 125 GLU A CA 1
ATOM 1196 C C . GLU A 1 129 ? 24.316 -26.200 6.479 1.00 21.24 125 GLU A C 1
ATOM 1197 O O . GLU A 1 129 ? 24.131 -27.131 7.277 1.00 22.32 125 GLU A O 1
ATOM 1209 N N . VAL A 1 130 ? 24.184 -24.927 6.829 1.00 20.13 126 VAL A N 1
ATOM 1210 C CA . VAL A 1 130 ? 23.731 -24.566 8.164 1.00 20.51 126 VAL A CA 1
ATOM 1211 C C . VAL A 1 130 ? 22.334 -25.153 8.430 1.00 19.69 126 VAL A C 1
ATOM 1212 O O . VAL A 1 130 ? 22.069 -25.713 9.489 1.00 19.78 126 VAL A O 1
ATOM 1225 N N . VAL A 1 131 ? 21.433 -25.032 7.477 1.00 18.94 127 VAL A N 1
ATOM 1226 C CA . VAL A 1 131 ? 20.102 -25.581 7.640 1.00 19.30 127 VAL A CA 1
ATOM 1227 C C . VAL A 1 131 ? 20.173 -27.085 7.883 1.00 19.62 127 VAL A C 1
ATOM 1228 O O . VAL A 1 131 ? 19.494 -27.622 8.763 1.00 20.92 127 VAL A O 1
ATOM 1241 N N . ARG A 1 132 ? 20.993 -27.779 7.110 1.00 20.99 128 ARG A N 1
ATOM 1242 C CA . ARG A 1 132 ? 21.101 -29.217 7.268 1.00 24.03 128 ARG A CA 1
ATOM 1243 C C . ARG A 1 132 ? 21.635 -29.584 8.650 1.00 25.19 128 ARG A C 1
ATOM 1244 O O . ARG A 1 132 ? 21.149 -30.514 9.293 1.00 27.14 128 ARG A O 1
ATOM 1265 N N . LEU A 1 133 ? 22.629 -28.833 9.110 1.00 24.13 129 LEU A N 1
ATOM 1266 C CA . LEU A 1 133 ? 23.276 -29.110 10.386 1.00 25.23 129 LEU A CA 1
ATOM 1267 C C . LEU A 1 133 ? 22.317 -28.948 11.566 1.00 24.70 129 LEU A C 1
ATOM 1268 O O . LEU A 1 133 ? 22.472 -29.595 12.615 1.00 26.57 129 LEU A O 1
ATOM 1284 N N . ASN A 1 134 ? 21.324 -28.081 11.385 1.00 23.16 130 ASN A N 1
ATOM 1285 C CA . ASN A 1 134 ? 20.316 -27.851 12.415 1.00 22.40 130 ASN A CA 1
ATOM 1286 C C . ASN A 1 134 ? 19.080 -28.745 12.252 1.00 24.33 130 ASN A C 1
ATOM 1287 O O . ASN A 1 134 ? 18.083 -28.575 12.953 1.00 25.93 130 ASN A O 1
ATOM 1298 N N . GLY A 1 135 ? 19.147 -29.715 11.348 1.00 24.04 131 GLY A N 1
ATOM 1299 C CA . GLY A 1 135 ? 18.080 -30.694 11.216 1.00 24.02 131 GLY A CA 1
ATOM 1300 C C . GLY A 1 135 ? 16.818 -30.175 10.544 1.00 24.39 131 GLY A C 1
ATOM 1301 O O . GLY A 1 135 ? 15.742 -30.759 10.715 1.00 25.97 131 GLY A O 1
ATOM 1305 N N . LEU A 1 136 ? 16.960 -29.124 9.740 1.00 22.95 132 LEU A N 1
ATOM 1306 C CA . LEU A 1 136 ? 15.818 -28.404 9.194 1.00 23.92 132 LEU A CA 1
ATOM 1307 C C . LEU A 1 136 ? 15.666 -28.486 7.682 1.00 25.41 132 LEU A C 1
ATOM 1308 O O . LEU A 1 136 ? 14.876 -27.740 7.102 1.00 26.50 132 LEU A O 1
ATOM 1324 N N . GLU A 1 137 ? 16.359 -29.424 7.047 1.00 27.07 133 GLU A N 1
ATOM 1325 C CA . GLU A 1 137 ? 16.319 -29.511 5.580 1.00 31.43 133 GLU A CA 1
ATOM 1326 C C . GLU A 1 137 ? 14.932 -29.850 5.041 1.00 32.70 133 GLU A C 1
ATOM 1327 O O . GLU A 1 137 ? 14.637 -29.564 3.884 1.00 34.24 133 GLU A O 1
ATOM 1339 N N . ASP A 1 138 ? 14.083 -30.430 5.884 1.00 32.74 134 ASP A N 1
ATOM 1340 C CA . ASP A 1 138 ? 12.715 -30.757 5.493 1.00 36.65 134 ASP A CA 1
ATOM 1341 C C . ASP A 1 138 ? 11.772 -29.552 5.508 1.00 35.49 134 ASP A C 1
ATOM 1342 O O . ASP A 1 138 ? 10.686 -29.621 4.931 1.00 36.95 134 ASP A O 1
ATOM 1351 N N . ARG A 1 139 ? 12.183 -28.465 6.161 1.00 31.73 135 ARG A N 1
ATOM 1352 C CA . ARG A 1 139 ? 11.291 -27.332 6.440 1.00 33.03 135 ARG A CA 1
ATOM 1353 C C . ARG A 1 139 ? 11.828 -25.976 5.984 1.00 27.43 135 ARG A C 1
ATOM 1354 O O . ARG A 1 139 ? 11.060 -25.052 5.784 1.00 26.52 135 ARG A O 1
ATOM 1375 N N . VAL A 1 140 ? 13.142 -25.852 5.861 1.00 23.68 136 VAL A N 1
ATOM 1376 C CA . VAL A 1 140 ? 13.755 -24.609 5.419 1.00 21.88 136 VAL A CA 1
ATOM 1377 C C . VAL A 1 140 ? 14.484 -24.885 4.116 1.00 21.45 136 VAL A C 1
ATOM 1378 O O . VAL A 1 140 ? 15.377 -25.738 4.051 1.00 22.90 136 VAL A O 1
ATOM 1391 N N . HIS A 1 141 ? 14.077 -24.167 3.075 1.00 20.85 137 HIS A N 1
ATOM 1392 C CA . HIS A 1 141 ? 14.558 -24.406 1.723 1.00 20.83 137 HIS A CA 1
ATOM 1393 C C . HIS A 1 141 ? 15.321 -23.205 1.201 1.00 20.47 137 HIS A C 1
ATOM 1394 O O . HIS A 1 141 ? 14.778 -22.120 1.126 1.00 21.32 137 HIS A O 1
ATOM 1409 N N . VAL A 1 142 ? 16.588 -23.417 0.860 1.00 20.44 138 VAL A N 1
ATOM 1410 C CA . VAL A 1 142 ? 17.446 -22.348 0.390 1.00 20.86 138 VAL A CA 1
ATOM 1411 C C . VAL A 1 142 ? 17.387 -22.307 -1.125 1.00 20.41 138 VAL A C 1
ATOM 1412 O O . VAL A 1 142 ? 17.609 -23.316 -1.795 1.00 23.34 138 VAL A O 1
ATOM 1425 N N . LEU A 1 143 ? 17.072 -21.130 -1.648 1.00 20.55 139 LEU A N 1
ATOM 1426 C CA . LEU A 1 143 ? 16.850 -20.946 -3.084 1.00 21.88 139 LEU A CA 1
ATOM 1427 C C . LEU A 1 143 ? 17.820 -19.881 -3.562 1.00 20.33 139 LEU A C 1
ATOM 1428 O O . LEU A 1 143 ? 17.766 -18.739 -3.109 1.00 22.12 139 LEU A O 1
ATOM 1444 N N . PRO A 1 144 ? 18.727 -20.236 -4.467 1.00 20.60 140 PRO A N 1
ATOM 1445 C CA . PRO A 1 144 ? 19.679 -19.239 -4.938 1.00 22.64 140 PRO A CA 1
ATOM 1446 C C . PRO A 1 144 ? 19.088 -18.302 -5.972 1.00 25.42 140 PRO A C 1
ATOM 1447 O O . PRO A 1 144 ? 18.203 -18.705 -6.733 1.00 28.71 140 PRO A O 1
ATOM 1458 N N . GLY A 1 145 ? 19.609 -17.081 -6.006 1.00 23.21 141 GLY A N 1
ATOM 1459 C CA . GLY A 1 145 ? 19.250 -16.093 -7.028 1.00 21.07 141 GLY A CA 1
ATOM 1460 C C . GLY A 1 145 ? 18.416 -14.986 -6.410 1.00 21.92 141 GLY A C 1
ATOM 1461 O O . GLY A 1 145 ? 18.017 -15.090 -5.246 1.00 22.92 141 GLY A O 1
ATOM 1465 N N . PRO A 1 146 ? 18.148 -13.928 -7.185 1.00 21.16 142 PRO A N 1
ATOM 1466 C CA . PRO A 1 146 ? 17.346 -12.815 -6.658 1.00 21.23 142 PRO A CA 1
ATOM 1467 C C . PRO A 1 146 ? 15.880 -13.165 -6.436 1.00 20.64 142 PRO A C 1
ATOM 1468 O O . PRO A 1 146 ? 15.280 -13.884 -7.219 1.00 22.37 142 PRO A O 1
ATOM 1479 N N . VAL A 1 147 ? 15.278 -12.601 -5.405 1.00 19.36 143 VAL A N 1
ATOM 1480 C CA . VAL A 1 147 ? 13.893 -12.898 -5.109 1.00 18.76 143 VAL A CA 1
ATOM 1481 C C . VAL A 1 147 ? 12.952 -12.435 -6.218 1.00 20.19 143 VAL A C 1
ATOM 1482 O O . VAL A 1 147 ? 11.853 -12.953 -6.338 1.00 20.61 143 VAL A O 1
ATOM 1495 N N . GLU A 1 148 ? 13.379 -11.474 -7.034 1.00 19.09 144 GLU A N 1
ATOM 1496 C CA . GLU A 1 148 ? 12.511 -10.947 -8.090 1.00 20.81 144 GLU A CA 1
ATOM 1497 C C . GLU A 1 148 ? 12.137 -12.013 -9.123 1.00 21.94 144 GLU A C 1
ATOM 1498 O O . GLU A 1 148 ? 11.104 -11.893 -9.784 1.00 24.91 144 GLU A O 1
ATOM 1510 N N . THR A 1 149 ? 12.961 -13.055 -9.249 1.00 22.13 145 THR A N 1
ATOM 1511 C CA . THR A 1 149 ? 12.722 -14.101 -10.253 1.00 24.84 145 THR A CA 1
ATOM 1512 C C . THR A 1 149 ? 12.679 -15.530 -9.684 1.00 24.73 145 THR A C 1
ATOM 1513 O O . THR A 1 149 ? 12.522 -16.499 -10.429 1.00 26.68 145 THR A O 1
ATOM 1524 N N . VAL A 1 150 ? 12.750 -15.670 -8.366 1.00 23.45 146 VAL A N 1
ATOM 1525 C CA . VAL A 1 150 ? 12.623 -16.993 -7.755 1.00 25.80 146 VAL A CA 1
ATOM 1526 C C . VAL A 1 150 ? 11.213 -17.550 -7.963 1.00 26.52 146 VAL A C 1
ATOM 1527 O O . VAL A 1 150 ? 10.240 -16.801 -8.063 1.00 25.50 146 VAL A O 1
ATOM 1540 N N . GLU A 1 151 ? 11.112 -18.867 -8.028 1.00 29.60 147 GLU A N 1
ATOM 1541 C CA . GLU A 1 151 ? 9.812 -19.520 -8.099 1.00 33.64 147 GLU A CA 1
ATOM 1542 C C . GLU A 1 151 ? 9.518 -20.238 -6.796 1.00 32.27 147 GLU A C 1
ATOM 1543 O O . GLU A 1 151 ? 10.171 -21.220 -6.459 1.00 34.33 147 GLU A O 1
ATOM 1555 N N . LEU A 1 152 ? 8.544 -19.725 -6.052 1.00 29.98 148 LEU A N 1
ATOM 1556 C CA . LEU A 1 152 ? 8.058 -20.406 -4.867 1.00 30.52 148 LEU A CA 1
ATOM 1557 C C . LEU A 1 152 ? 6.863 -21.255 -5.254 1.00 31.35 148 LEU A C 1
ATOM 1558 O O . LEU A 1 152 ? 6.132 -20.904 -6.173 1.00 31.49 148 LEU A O 1
ATOM 1574 N N . PRO A 1 153 ? 6.639 -22.367 -4.541 1.00 34.27 149 PRO A N 1
ATOM 1575 C CA . PRO A 1 153 ? 5.494 -23.208 -4.893 1.00 34.70 149 PRO A CA 1
ATOM 1576 C C . PRO A 1 153 ? 4.185 -22.750 -4.261 1.00 32.15 149 PRO A C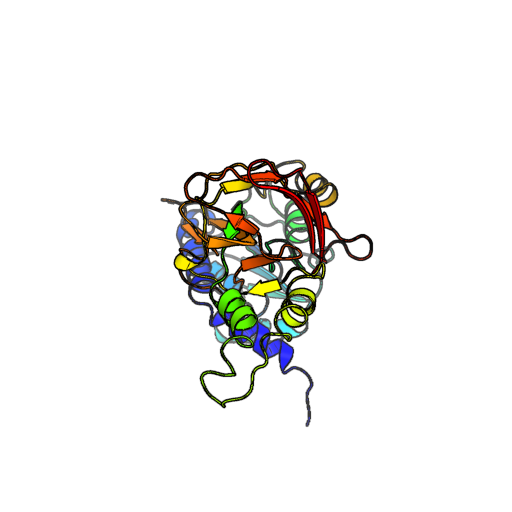 1
ATOM 1577 O O . PRO A 1 153 ? 3.153 -23.385 -4.479 1.00 34.04 149 PRO A O 1
ATOM 1588 N N . GLU A 1 154 ? 4.232 -21.667 -3.492 1.00 30.21 150 GLU A N 1
ATOM 1589 C CA . GLU A 1 154 ? 3.055 -21.142 -2.817 1.00 28.29 150 GLU A CA 1
ATOM 1590 C C . GLU A 1 154 ? 3.304 -19.689 -2.403 1.00 26.10 150 GLU A C 1
ATOM 1591 O O . GLU A 1 154 ? 4.446 -19.246 -2.308 1.00 26.04 150 GLU A O 1
ATOM 1603 N N . ARG A 1 155 ? 2.234 -18.941 -2.188 1.00 25.43 151 ARG A N 1
ATOM 1604 C CA . ARG A 1 155 ? 2.340 -17.646 -1.524 1.00 24.36 151 ARG A CA 1
ATOM 1605 C C . ARG A 1 155 ? 2.612 -17.889 -0.054 1.00 23.69 151 ARG A C 1
ATOM 1606 O O . ARG A 1 155 ? 2.383 -18.996 0.454 1.00 25.64 151 ARG A O 1
ATOM 1627 N N . VAL A 1 156 ? 3.107 -16.861 0.625 1.00 21.36 152 VAL A N 1
ATOM 1628 C CA . VAL A 1 156 ? 3.549 -16.999 2.011 1.00 20.65 152 VAL A CA 1
ATOM 1629 C C . VAL A 1 156 ? 2.741 -16.120 2.964 1.00 20.34 152 VAL A C 1
ATOM 1630 O O . VAL A 1 156 ? 2.144 -15.116 2.571 1.00 21.51 152 VAL A O 1
ATOM 1643 N N . ASP A 1 157 ? 2.751 -16.512 4.232 1.00 20.48 153 ASP A N 1
ATOM 1644 C CA . ASP A 1 157 ? 2.018 -15.794 5.268 1.00 21.34 153 ASP A CA 1
ATOM 1645 C C . ASP A 1 157 ? 2.829 -14.630 5.841 1.00 20.89 153 ASP A C 1
ATOM 1646 O O . ASP A 1 157 ? 2.254 -13.687 6.408 1.00 21.68 153 ASP A O 1
ATOM 1655 N N . ALA A 1 158 ? 4.154 -14.677 5.680 1.00 19.82 154 ALA A N 1
ATOM 1656 C CA . ALA A 1 158 ? 5.022 -13.659 6.257 1.00 18.40 154 ALA A CA 1
ATOM 1657 C C . ALA A 1 158 ? 6.289 -13.520 5.456 1.00 17.20 154 ALA A C 1
ATOM 1658 O O . ALA A 1 158 ? 6.763 -14.494 4.870 1.00 17.82 154 ALA A O 1
ATOM 1665 N N . ILE A 1 159 ? 6.833 -12.310 5.486 1.00 17.05 155 ILE A N 1
ATOM 1666 C CA . ILE A 1 159 ? 8.169 -12.018 4.983 1.00 17.12 155 ILE A CA 1
ATOM 1667 C C . ILE A 1 159 ? 9.004 -11.476 6.133 1.00 17.50 155 ILE A C 1
ATOM 1668 O O . ILE A 1 159 ? 8.575 -10.602 6.851 1.00 19.66 155 ILE A O 1
ATOM 1684 N N . VAL A 1 160 ? 10.179 -12.062 6.290 1.00 16.25 156 VAL A N 1
ATOM 1685 C CA A VAL A 1 160 ? 11.178 -11.602 7.231 0.53 16.33 156 VAL A CA 1
ATOM 1686 C CA B VAL A 1 160 ? 11.172 -11.597 7.231 0.47 17.22 156 VAL A CA 1
ATOM 1687 C C . VAL A 1 160 ? 12.408 -11.204 6.434 1.00 16.46 156 VAL A C 1
ATOM 1688 O O . VAL A 1 160 ? 12.768 -11.857 5.457 1.00 18.33 156 VAL A O 1
ATOM 1713 N N . SER A 1 161 ? 13.049 -10.124 6.825 1.00 15.84 157 SER A N 1
ATOM 1714 C CA A SER A 1 161 ? 14.270 -9.702 6.162 0.84 15.40 157 SER A CA 1
ATOM 1715 C CA B SER A 1 161 ? 14.227 -9.657 6.129 0.16 18.24 157 SER A CA 1
ATOM 1716 C C . SER A 1 161 ? 15.049 -8.725 6.998 1.00 15.66 157 SER A C 1
ATOM 1717 O O . SER A 1 161 ? 14.482 -7.834 7.627 1.00 16.05 157 SER A O 1
ATOM 1732 N N . GLU A 1 162 ? 16.367 -8.909 6.984 1.00 15.35 158 GLU A N 1
ATOM 1733 C CA . GLU A 1 162 ? 17.284 -7.872 7.431 1.00 15.10 158 GLU A CA 1
ATOM 1734 C C . GLU A 1 162 ? 17.797 -7.247 6.127 1.00 15.74 158 GLU A C 1
ATOM 1735 O O . GLU A 1 162 ? 18.696 -7.766 5.445 1.00 18.69 158 GLU A O 1
ATOM 1747 N N . TRP A 1 163 ? 17.157 -6.145 5.758 1.00 14.41 159 TRP A N 1
ATOM 1748 C CA . TRP A 1 163 ? 17.322 -5.500 4.465 1.00 15.13 159 TRP A CA 1
ATOM 1749 C C . TRP A 1 163 ? 18.028 -4.161 4.567 1.00 14.80 159 TRP A C 1
ATOM 1750 O O . TRP A 1 163 ? 18.325 -3.560 3.556 1.00 16.04 159 TRP A O 1
ATOM 1771 N N . MET A 1 164 ? 18.250 -3.677 5.776 1.00 14.75 160 MET A N 1
ATOM 1772 C CA . MET A 1 164 ? 18.703 -2.311 5.977 1.00 14.28 160 MET A CA 1
ATOM 1773 C C . MET A 1 164 ? 20.182 -2.154 5.673 1.00 14.53 160 MET A C 1
ATOM 1774 O O . MET A 1 164 ? 20.993 -3.005 6.022 1.00 16.43 160 MET A O 1
ATOM 1788 N N . GLY A 1 165 ? 20.522 -1.047 5.018 1.00 15.25 161 GLY A N 1
ATOM 1789 C CA . GLY A 1 165 ? 21.897 -0.718 4.714 1.00 15.78 161 GLY A CA 1
ATOM 1790 C C . GLY A 1 165 ? 22.378 0.478 5.529 1.00 14.86 161 GLY A C 1
ATOM 1791 O O . GLY A 1 165 ? 21.652 1.010 6.356 1.00 15.43 161 GLY A O 1
ATOM 1795 N N . TYR A 1 166 ? 23.625 0.888 5.311 1.00 15.99 162 TYR A N 1
ATOM 1796 C CA . TYR A 1 166 ? 24.135 2.115 5.906 1.00 16.02 162 TYR A CA 1
ATOM 1797 C C . TYR A 1 166 ? 23.203 3.257 5.500 1.00 15.06 162 TYR A C 1
ATOM 1798 O O . TYR A 1 166 ? 22.718 3.313 4.362 1.00 15.83 162 TYR A O 1
ATOM 1816 N N . GLY A 1 167 ? 22.951 4.158 6.420 1.00 15.58 163 GLY A N 1
ATOM 1817 C CA . GLY A 1 167 ? 22.017 5.230 6.170 1.00 15.85 163 GLY A CA 1
ATOM 1818 C C . GLY A 1 167 ? 20.624 4.750 5.795 1.00 15.24 163 GLY A C 1
ATOM 1819 O O . GLY A 1 167 ? 19.878 5.465 5.107 1.00 16.31 163 GLY A O 1
ATOM 1823 N N . LEU A 1 168 ? 20.289 3.557 6.270 1.00 15.54 164 LEU A N 1
ATOM 1824 C CA . LEU A 1 168 ? 19.077 2.809 5.950 1.00 14.90 164 LEU A CA 1
ATOM 1825 C C . LEU A 1 168 ? 19.037 2.307 4.496 1.00 14.60 164 LEU A C 1
ATOM 1826 O O . LEU A 1 168 ? 18.797 1.126 4.260 1.00 15.61 164 LEU A O 1
ATOM 1842 N N . LEU A 1 169 ? 19.254 3.199 3.546 1.00 14.85 165 LEU A N 1
ATOM 1843 C CA . LEU A 1 169 ? 18.960 2.888 2.145 1.00 15.38 165 LEU A CA 1
ATOM 1844 C C . LEU A 1 169 ? 20.154 2.684 1.218 1.00 17.92 165 LEU A C 1
ATOM 1845 O O . LEU A 1 169 ? 19.969 2.457 0.019 1.00 23.72 165 LEU A O 1
ATOM 1861 N N . HIS A 1 170 ? 21.375 2.733 1.734 1.00 15.83 166 HIS A N 1
ATOM 1862 C CA . HIS A 1 170 ? 22.511 2.396 0.883 1.00 16.08 166 HIS A CA 1
ATOM 1863 C C . HIS A 1 170 ? 22.615 0.887 0.698 1.00 15.66 166 HIS A C 1
ATOM 1864 O O . HIS A 1 170 ? 22.742 0.144 1.670 1.00 16.89 166 HIS A O 1
ATOM 1879 N N . GLU A 1 171 ? 22.556 0.438 -0.547 1.00 16.50 167 GLU A N 1
ATOM 1880 C CA . GLU A 1 171 ? 22.672 -0.979 -0.870 1.00 17.68 167 GLU A CA 1
ATOM 1881 C C . GLU A 1 171 ? 21.747 -1.818 -0.010 1.00 18.19 167 GLU A C 1
ATOM 1882 O O . GLU A 1 171 ? 22.111 -2.884 0.479 1.00 22.01 167 GLU A O 1
ATOM 1894 N N . SER A 1 172 ? 20.538 -1.313 0.173 1.00 17.41 168 SER A N 1
ATOM 1895 C CA . SER A 1 172 ? 19.537 -2.013 0.967 1.00 16.40 168 SER A CA 1
ATOM 1896 C C . SER A 1 172 ? 18.764 -2.960 0.077 1.00 16.89 168 SER A C 1
ATOM 1897 O O . SER A 1 172 ? 18.743 -2.792 -1.142 1.00 19.73 168 SER A O 1
ATOM 1905 N N . MET A 1 173 ? 18.111 -3.929 0.690 1.00 15.61 169 MET A N 1
ATOM 1906 C CA . MET A 1 173 ? 17.236 -4.855 -0.012 1.00 16.23 169 MET A CA 1
ATOM 1907 C C . MET A 1 173 ? 15.764 -4.430 0.046 1.00 15.62 169 MET A C 1
ATOM 1908 O O . MET A 1 173 ? 14.888 -5.228 -0.261 1.00 16.96 169 MET A O 1
ATOM 1922 N N . LEU A 1 174 ? 15.476 -3.193 0.432 1.00 15.31 170 LEU A N 1
ATOM 1923 C CA . LEU A 1 174 ? 14.091 -2.780 0.580 1.00 15.67 170 LEU A CA 1
ATOM 1924 C C . LEU A 1 174 ? 13.279 -2.996 -0.703 1.00 16.65 170 LEU A C 1
ATOM 1925 O O . LEU A 1 174 ? 12.145 -3.489 -0.649 1.00 16.25 170 LEU A O 1
ATOM 1941 N N . SER A 1 175 ? 13.816 -2.631 -1.856 1.00 17.90 171 SER A N 1
ATOM 1942 C CA A SER A 1 175 ? 13.029 -2.770 -3.070 0.62 18.60 171 SER A CA 1
ATOM 1943 C CA B SER A 1 175 ? 13.047 -2.770 -3.084 0.38 19.20 171 SER A CA 1
ATOM 1944 C C . SER A 1 175 ? 12.704 -4.234 -3.350 1.00 18.25 171 SER A C 1
ATOM 1945 O O . SER A 1 175 ? 11.620 -4.556 -3.853 1.00 18.44 171 SER A O 1
ATOM 1960 N N . SER A 1 176 ? 13.609 -5.134 -2.981 1.00 16.69 172 SER A N 1
ATOM 1961 C CA . SER A 1 176 ? 13.370 -6.571 -3.145 1.00 17.28 172 SER A CA 1
ATOM 1962 C C . SER A 1 176 ? 12.291 -7.059 -2.170 1.00 16.00 172 SER A C 1
ATOM 1963 O O . SER A 1 176 ? 11.438 -7.883 -2.526 1.00 16.99 172 SER A O 1
ATOM 1971 N N . VAL A 1 177 ? 12.326 -6.572 -0.934 1.00 15.84 173 VAL A N 1
ATOM 1972 C CA . VAL A 1 177 ? 11.291 -6.905 0.028 1.00 15.71 173 VAL A CA 1
ATOM 1973 C C . VAL A 1 177 ? 9.927 -6.441 -0.488 1.00 16.46 173 VAL A C 1
ATOM 1974 O O . VAL A 1 177 ? 8.950 -7.167 -0.407 1.00 16.45 173 VAL A O 1
ATOM 1987 N N . LEU A 1 178 ? 9.856 -5.232 -1.019 1.00 16.07 174 LEU A N 1
ATOM 1988 C CA . LEU A 1 178 ? 8.570 -4.729 -1.517 1.00 17.06 174 LEU A CA 1
ATOM 1989 C C . LEU A 1 178 ? 8.094 -5.477 -2.753 1.00 17.16 174 LEU A C 1
ATOM 1990 O O . LEU A 1 178 ? 6.897 -5.725 -2.919 1.00 18.06 174 LEU A O 1
ATOM 2006 N N . HIS A 1 179 ? 9.030 -5.869 -3.609 1.00 16.91 175 HIS A N 1
ATOM 2007 C CA . HIS A 1 179 ? 8.669 -6.665 -4.787 1.00 17.87 175 HIS A CA 1
ATOM 2008 C C . HIS A 1 179 ? 8.081 -8.009 -4.340 1.00 17.88 175 HIS A C 1
ATOM 2009 O O . HIS A 1 179 ? 7.060 -8.467 -4.861 1.00 18.87 175 HIS A O 1
ATOM 2024 N N . ALA A 1 180 ? 8.732 -8.638 -3.369 1.00 17.08 176 ALA A N 1
ATOM 2025 C CA . ALA A 1 180 ? 8.268 -9.920 -2.834 1.00 18.15 176 ALA A CA 1
ATOM 2026 C C . ALA A 1 180 ? 6.933 -9.795 -2.112 1.00 18.00 176 ALA A C 1
ATOM 2027 O O . ALA A 1 180 ? 6.108 -10.700 -2.178 1.00 19.22 176 ALA A O 1
ATOM 2034 N N . ARG A 1 181 ? 6.728 -8.687 -1.415 1.00 18.45 177 ARG A N 1
ATOM 2035 C CA . ARG A 1 181 ? 5.453 -8.434 -0.767 1.00 19.41 177 ARG A CA 1
ATOM 2036 C C . ARG A 1 181 ? 4.335 -8.454 -1.806 1.00 21.68 177 ARG A C 1
ATOM 2037 O O . ARG A 1 181 ? 3.324 -9.142 -1.652 1.00 23.53 177 ARG A O 1
ATOM 2058 N N . THR A 1 182 ? 4.535 -7.714 -2.883 1.00 20.82 178 THR A N 1
ATOM 2059 C CA . THR A 1 182 ? 3.524 -7.623 -3.918 1.00 22.39 178 THR A CA 1
ATOM 2060 C C . THR A 1 182 ? 3.277 -8.970 -4.590 1.00 23.11 178 THR A C 1
ATOM 2061 O O . THR A 1 182 ? 2.135 -9.344 -4.857 1.00 24.72 178 THR A O 1
ATOM 2072 N N . LYS A 1 183 ? 4.345 -9.701 -4.868 1.00 20.96 179 LYS A N 1
ATOM 2073 C CA . LYS A 1 183 ? 4.251 -10.929 -5.651 1.00 21.87 179 LYS A CA 1
ATOM 2074 C C . LYS A 1 183 ? 3.858 -12.170 -4.860 1.00 22.49 179 LYS A C 1
ATOM 2075 O O . LYS A 1 183 ? 3.117 -13.013 -5.367 1.00 26.07 179 LYS A O 1
ATOM 2094 N N . TRP A 1 184 ? 4.355 -12.291 -3.631 1.00 20.44 180 TRP A N 1
ATOM 2095 C CA . TRP A 1 184 ? 4.292 -13.557 -2.892 1.00 22.01 180 TRP A CA 1
ATOM 2096 C C . TRP A 1 184 ? 3.559 -13.514 -1.552 1.00 21.85 180 TRP A C 1
ATOM 2097 O O . TRP A 1 184 ? 3.188 -14.558 -1.048 1.00 23.12 180 TRP A O 1
ATOM 2118 N N . LEU A 1 185 ? 3.376 -12.344 -0.956 1.00 22.19 181 LEU A N 1
ATOM 2119 C CA . LEU A 1 185 ? 2.740 -12.278 0.358 1.00 21.60 181 LEU A CA 1
ATOM 2120 C C . LEU A 1 185 ? 1.224 -12.355 0.229 1.00 23.10 181 LEU A C 1
ATOM 2121 O O . LEU A 1 185 ? 0.625 -11.635 -0.567 1.00 25.76 181 LEU A O 1
ATOM 2137 N N . LYS A 1 186 ? 0.611 -13.239 1.004 1.00 22.02 182 LYS A N 1
ATOM 2138 C CA . LYS A 1 186 ? -0.845 -13.319 1.064 1.00 24.80 182 LYS A CA 1
ATOM 2139 C C . LYS A 1 186 ? -1.448 -12.006 1.554 1.00 27.62 182 LYS A C 1
ATOM 2140 O O . LYS A 1 186 ? -0.809 -11.260 2.293 1.00 28.02 182 LYS A O 1
ATOM 2159 N N . GLU A 1 187 ? -2.677 -11.723 1.140 1.00 31.06 183 GLU A N 1
ATOM 2160 C CA . GLU A 1 187 ? -3.365 -10.547 1.644 1.00 34.85 183 GLU A CA 1
ATOM 2161 C C . GLU A 1 187 ? -3.482 -10.659 3.156 1.00 36.06 183 GLU A C 1
ATOM 2162 O O . GLU A 1 187 ? -3.805 -11.722 3.685 1.00 38.23 183 GLU A O 1
ATOM 2174 N N . GLY A 1 188 ? -3.175 -9.575 3.852 1.00 36.55 184 GLY A N 1
ATOM 2175 C CA . GLY A 1 188 ? -3.185 -9.585 5.302 1.00 35.83 184 GLY A CA 1
ATOM 2176 C C . GLY A 1 188 ? -1.939 -10.183 5.931 1.00 34.30 184 GLY A C 1
ATOM 2177 O O . GLY A 1 188 ? -1.865 -10.276 7.155 1.00 36.60 184 GLY A O 1
ATOM 2181 N N . GLY A 1 189 ? -0.959 -10.577 5.116 1.00 30.59 185 GLY A N 1
ATOM 2182 C CA . GLY A 1 189 ? 0.261 -11.182 5.624 1.00 27.60 185 GLY A CA 1
ATOM 2183 C C . GLY A 1 189 ? 1.133 -10.209 6.404 1.00 27.33 185 GLY A C 1
ATOM 2184 O O . GLY A 1 189 ? 0.911 -9.007 6.380 1.00 30.69 185 GLY A O 1
ATOM 2188 N N . LEU A 1 190 ? 2.131 -10.756 7.088 1.00 26.08 186 LEU A N 1
ATOM 2189 C CA . LEU A 1 190 ? 2.984 -10.039 8.036 1.00 27.54 186 LEU A CA 1
ATOM 2190 C C . LEU A 1 190 ? 4.363 -9.706 7.429 1.00 23.23 186 LEU A C 1
ATOM 2191 O O . LEU A 1 190 ? 4.937 -10.526 6.717 1.00 21.52 186 LEU A O 1
ATOM 2207 N N . LEU A 1 191 ? 4.878 -8.507 7.714 1.00 22.53 187 LEU A N 1
ATOM 2208 C CA . LEU A 1 191 ? 6.270 -8.132 7.412 1.00 20.68 187 LEU A CA 1
ATOM 2209 C C . LEU A 1 191 ? 7.029 -7.906 8.705 1.00 18.23 187 LEU A C 1
ATOM 2210 O O . LEU A 1 191 ? 6.563 -7.197 9.603 1.00 20.02 187 LEU A O 1
ATOM 2226 N N . LEU A 1 192 ? 8.227 -8.483 8.776 1.00 17.36 188 LEU A N 1
ATOM 2227 C CA . LEU A 1 192 ? 9.096 -8.334 9.946 1.00 18.10 188 LEU A CA 1
ATOM 2228 C C . LEU A 1 192 ? 10.479 -7.883 9.518 1.00 17.36 188 LEU A C 1
ATOM 2229 O O . LEU A 1 192 ? 11.123 -8.575 8.737 1.00 18.58 188 LEU A O 1
ATOM 2245 N N . PRO A 1 193 ? 10.956 -6.729 10.017 1.00 16.27 189 PRO A N 1
ATOM 2246 C CA . PRO A 1 193 ? 10.209 -5.721 10.779 1.00 15.45 189 PRO A CA 1
ATOM 2247 C C . PRO A 1 193 ? 9.110 -5.080 9.929 1.00 16.05 189 PRO A C 1
ATOM 2248 O O . PRO A 1 193 ? 9.046 -5.258 8.703 1.00 17.96 189 PRO A O 1
ATOM 2259 N N . ALA A 1 194 ? 8.234 -4.349 10.604 1.00 15.87 190 ALA A N 1
ATOM 2260 C CA . ALA A 1 194 ? 7.059 -3.753 9.975 1.00 16.73 190 ALA A CA 1
ATOM 2261 C C . ALA A 1 194 ? 7.252 -2.308 9.521 1.00 17.10 190 ALA A C 1
ATOM 2262 O O . ALA A 1 194 ? 6.535 -1.833 8.638 1.00 18.80 190 ALA A O 1
ATOM 2269 N N . SER A 1 195 ? 8.176 -1.593 10.157 1.00 17.66 191 SER A N 1
ATOM 2270 C CA . SER A 1 195 ? 8.338 -0.185 9.901 1.00 18.10 191 SER A CA 1
ATOM 2271 C C . SER A 1 195 ? 9.753 0.250 10.189 1.00 16.69 191 SER A C 1
ATOM 2272 O O . SER A 1 195 ? 10.497 -0.462 10.861 1.00 16.18 191 SER A O 1
ATOM 2280 N N . ALA A 1 196 ? 10.093 1.408 9.642 1.00 17.62 192 ALA A N 1
ATOM 2281 C CA . ALA A 1 196 ? 11.370 2.058 9.878 1.00 17.25 192 ALA A CA 1
ATOM 2282 C C . ALA A 1 196 ? 11.140 3.535 10.130 1.00 16.70 192 ALA A C 1
ATOM 2283 O O . ALA A 1 196 ? 10.188 4.122 9.607 1.00 20.48 192 ALA A O 1
ATOM 2290 N N . GLU A 1 197 ? 12.002 4.126 10.939 1.00 15.49 193 GLU A N 1
ATOM 2291 C CA . GLU A 1 197 ? 11.981 5.565 11.190 1.00 16.06 193 GLU A CA 1
ATOM 2292 C C . GLU A 1 197 ? 13.386 6.108 10.988 1.00 15.41 193 GLU A C 1
ATOM 2293 O O . GLU A 1 197 ? 14.374 5.442 11.313 1.00 15.88 193 GLU A O 1
ATOM 2305 N N . LEU A 1 198 ? 13.458 7.331 10.473 1.00 14.13 194 LEU A N 1
ATOM 2306 C CA . LEU A 1 198 ? 14.717 8.012 10.201 1.00 14.43 194 LEU A CA 1
ATOM 2307 C C . LEU A 1 198 ? 14.851 9.251 11.086 1.00 14.22 194 LEU A C 1
ATOM 2308 O O . LEU A 1 198 ? 13.889 10.015 11.256 1.00 14.90 194 LEU A O 1
ATOM 2324 N N . PHE A 1 199 ? 16.063 9.430 11.589 1.00 13.74 195 PHE A N 1
ATOM 2325 C CA . PHE A 1 199 ? 16.386 10.495 12.517 1.00 14.55 195 PHE A CA 1
ATOM 2326 C C . PHE A 1 199 ? 17.583 11.298 12.026 1.00 13.99 195 PHE A C 1
ATOM 2327 O O . PHE A 1 199 ? 18.488 10.749 11.386 1.00 14.11 195 PHE A O 1
ATOM 2344 N N . VAL A 1 200 ? 17.615 12.575 12.417 1.00 15.14 196 VAL A N 1
ATOM 2345 C CA . VAL A 1 200 ? 18.749 13.440 12.138 1.00 15.20 196 VAL A CA 1
ATOM 2346 C C . VAL A 1 200 ? 19.058 14.264 13.388 1.00 15.04 196 VAL A C 1
ATOM 2347 O O . VAL A 1 200 ? 18.152 14.642 14.130 1.00 16.62 196 VAL A O 1
ATOM 2360 N N . ALA A 1 201 ? 20.340 14.527 13.623 1.00 15.36 197 ALA A N 1
ATOM 2361 C CA . ALA A 1 201 ? 20.748 15.451 14.679 1.00 16.18 197 ALA A CA 1
ATOM 2362 C C . ALA A 1 201 ? 21.993 16.197 14.271 1.00 15.13 197 ALA A C 1
ATOM 2363 O O . ALA A 1 201 ? 22.851 15.635 13.594 1.00 16.01 197 ALA A O 1
ATOM 2370 N N . PRO A 1 202 ? 22.115 17.470 14.675 1.00 14.81 198 PRO A N 1
ATOM 2371 C CA . PRO A 1 202 ? 23.392 18.166 14.507 1.00 15.59 198 PRO A CA 1
ATOM 2372 C C . PRO A 1 202 ? 24.427 17.544 15.422 1.00 16.08 198 PRO A C 1
ATOM 2373 O O . PRO A 1 202 ? 24.074 17.073 16.512 1.00 16.49 198 PRO A O 1
ATOM 2384 N N . ILE A 1 203 ? 25.681 17.527 14.969 1.00 16.04 199 ILE A N 1
ATOM 2385 C CA . ILE A 1 203 ? 26.751 16.907 15.731 1.00 16.79 199 ILE A CA 1
ATOM 2386 C C . ILE A 1 203 ? 27.971 17.792 15.835 1.00 16.28 199 ILE A C 1
ATOM 2387 O O . ILE A 1 203 ? 28.250 18.611 14.958 1.00 17.24 199 ILE A O 1
ATOM 2403 N N . SER A 1 204 ? 28.674 17.607 16.947 1.00 18.53 200 SER A N 1
ATOM 2404 C CA . SER A 1 204 ? 30.028 18.084 17.151 1.00 20.14 200 SER A CA 1
ATOM 2405 C C . SER A 1 204 ? 30.797 16.796 17.413 1.00 21.09 200 SER A C 1
ATOM 2406 O O . SER A 1 204 ? 30.739 16.228 18.500 1.00 22.12 200 SER A O 1
ATOM 2414 N N . ASP A 1 205 ? 31.419 16.281 16.355 1.00 21.66 201 ASP A N 1
ATOM 2415 C CA . ASP A 1 205 ? 32.140 15.009 16.353 1.00 20.87 201 ASP A CA 1
ATOM 2416 C C . ASP A 1 205 ? 33.468 15.175 17.081 1.00 20.64 201 ASP A C 1
ATOM 2417 O O . ASP A 1 205 ? 34.394 15.826 16.602 1.00 21.57 201 ASP A O 1
ATOM 2426 N N . GLN A 1 206 ? 33.550 14.598 18.267 1.00 21.78 202 GLN A N 1
ATOM 2427 C CA . GLN A 1 206 ? 34.728 14.767 19.111 1.00 23.72 202 GLN A CA 1
ATOM 2428 C C . GLN A 1 206 ? 35.994 14.195 18.481 1.00 23.31 202 GLN A C 1
ATOM 2429 O O . GLN A 1 206 ? 37.093 14.755 18.632 1.00 23.58 202 GLN A O 1
ATOM 2443 N N . MET A 1 207 ? 35.855 13.074 17.784 1.00 22.54 203 MET A N 1
ATOM 2444 C CA . MET A 1 207 ? 36.999 12.491 17.099 1.00 24.87 203 MET A CA 1
ATOM 2445 C C . MET A 1 207 ? 37.474 13.418 15.980 1.00 22.10 203 MET A C 1
ATOM 2446 O O . MET A 1 207 ? 38.664 13.679 15.853 1.00 22.82 203 MET A O 1
ATOM 2460 N N . LEU A 1 208 ? 36.556 13.934 15.176 1.00 20.75 204 LEU A N 1
ATOM 2461 C CA . LEU A 1 208 ? 36.939 14.897 14.149 1.00 20.40 204 LEU A CA 1
ATOM 2462 C C . LEU A 1 208 ? 37.586 16.148 14.751 1.00 20.53 204 LEU A C 1
ATOM 2463 O O . LEU A 1 208 ? 38.569 16.659 14.215 1.00 20.09 204 LEU A O 1
ATOM 2479 N N . GLU A 1 209 ? 37.014 16.654 15.837 1.00 19.87 205 GLU A N 1
ATOM 2480 C CA . GLU A 1 209 ? 37.563 17.830 16.497 1.00 20.55 205 GLU A CA 1
ATOM 2481 C C . GLU A 1 209 ? 39.014 17.584 16.883 1.00 21.45 205 GLU A C 1
ATOM 2482 O O . GLU A 1 209 ? 39.870 18.447 16.696 1.00 21.63 205 GLU A O 1
ATOM 2494 N N . TRP A 1 210 ? 39.295 16.384 17.381 1.00 21.55 206 TRP A N 1
ATOM 2495 C CA . TRP A 1 210 ? 40.658 16.011 17.752 1.00 23.04 206 TRP A CA 1
ATOM 2496 C C . TRP A 1 210 ? 41.562 15.981 16.518 1.00 22.02 206 TRP A C 1
ATOM 2497 O O . TRP A 1 210 ? 42.687 16.460 16.568 1.00 22.10 206 TRP A O 1
ATOM 2518 N N . ARG A 1 211 ? 41.082 15.411 15.410 1.00 21.41 207 ARG A N 1
ATOM 2519 C CA . ARG A 1 211 ? 41.884 15.346 14.183 1.00 21.50 207 ARG A CA 1
ATOM 2520 C C . ARG A 1 211 ? 42.197 16.729 13.627 1.00 21.65 207 ARG A C 1
ATOM 2521 O O . ARG A 1 211 ? 43.301 16.991 13.162 1.00 23.04 207 ARG A O 1
ATOM 2542 N N . LEU A 1 212 ? 41.220 17.615 13.655 1.00 22.16 208 LEU A N 1
ATOM 2543 C CA . LEU A 1 212 ? 41.434 18.955 13.146 1.00 22.72 208 LEU A CA 1
ATOM 2544 C C . LEU A 1 212 ? 42.384 19.739 14.045 1.00 22.27 208 LEU A C 1
ATOM 2545 O O . LEU A 1 212 ? 43.252 20.458 13.552 1.00 25.41 208 LEU A O 1
ATOM 2561 N N . GLY A 1 213 ? 42.236 19.577 15.356 1.00 21.27 209 GLY A N 1
ATOM 2562 C CA . GLY A 1 213 ? 43.056 20.304 16.317 1.00 21.11 209 GLY A CA 1
ATOM 2563 C C . GLY A 1 213 ? 44.440 19.712 16.554 1.00 21.62 209 GLY A C 1
ATOM 2564 O O . GLY A 1 213 ? 45.290 20.351 17.171 1.00 22.41 209 GLY A O 1
ATOM 2568 N N . PHE A 1 214 ? 44.666 18.512 16.035 1.00 21.39 210 PHE A N 1
ATOM 2569 C CA . PHE A 1 214 ? 45.927 17.800 16.190 1.00 21.60 210 PHE A CA 1
ATOM 2570 C C . PHE A 1 214 ? 47.113 18.669 15.777 1.00 19.66 210 PHE A C 1
ATOM 2571 O O . PHE A 1 214 ? 48.124 18.751 16.475 1.00 19.15 210 PHE A O 1
ATOM 2588 N N . TRP A 1 215 ? 46.967 19.343 14.647 1.00 18.73 211 TRP A N 1
ATOM 2589 C CA . TRP A 1 215 ? 48.085 20.054 14.052 1.00 18.75 211 TRP A CA 1
ATOM 2590 C C . TRP A 1 215 ? 48.557 21.219 14.915 1.00 20.49 211 TRP A C 1
ATOM 2591 O O . TRP A 1 215 ? 49.749 21.478 15.012 1.00 20.48 211 TRP A O 1
ATOM 2612 N N . SER A 1 216 ? 47.618 21.892 15.556 1.00 21.77 212 SER A N 1
ATOM 2613 C CA A SER A 1 216 ? 47.919 22.994 16.459 0.61 23.61 212 SER A CA 1
ATOM 2614 C CA B SER A 1 216 ? 47.961 22.994 16.439 0.39 23.62 212 SER A CA 1
ATOM 2615 C C . SER A 1 216 ? 48.521 22.518 17.776 1.00 23.25 212 SER A C 1
ATOM 2616 O O . SER A 1 216 ? 49.039 23.325 18.537 1.00 24.90 212 SER A O 1
ATOM 2631 N N . GLN A 1 217 ? 48.434 21.212 18.044 1.00 22.06 213 GLN A N 1
ATOM 2632 C CA . GLN A 1 217 ? 48.998 20.629 19.267 1.00 23.61 213 GLN A CA 1
ATOM 2633 C C . GLN A 1 217 ? 50.372 19.980 19.066 1.00 21.16 213 GLN A C 1
ATOM 2634 O O . GLN A 1 217 ? 51.011 19.565 20.024 1.00 22.39 213 GLN A O 1
ATOM 2648 N N . VAL A 1 218 ? 50.840 19.896 17.830 1.00 19.57 214 VAL A N 1
ATOM 2649 C CA . VAL A 1 218 ? 52.127 19.278 17.575 1.00 19.16 214 VAL A CA 1
ATOM 2650 C C . VAL A 1 218 ? 53.240 20.026 18.321 1.00 19.71 214 VAL A C 1
ATOM 2651 O O . VAL A 1 218 ? 54.137 19.404 18.884 1.00 22.04 214 VAL A O 1
ATOM 2664 N N . LYS A 1 219 ? 53.152 21.352 18.385 1.00 19.63 215 LYS A N 1
ATOM 2665 C CA . LYS A 1 219 ? 54.199 22.132 19.028 1.00 21.59 215 LYS A CA 1
ATOM 2666 C C . LYS A 1 219 ? 54.376 21.733 20.491 1.00 21.78 215 LYS A C 1
ATOM 2667 O O . LYS A 1 219 ? 55.489 21.649 20.984 1.00 22.15 215 LYS A O 1
ATOM 2686 N N . GLN A 1 220 ? 53.276 21.482 21.187 1.00 24.18 216 GLN A N 1
ATOM 2687 C CA . GLN A 1 220 ? 53.343 21.141 22.600 1.00 26.90 216 GLN A CA 1
ATOM 2688 C C . GLN A 1 220 ? 53.918 19.747 22.871 1.00 25.46 216 GLN A C 1
ATOM 2689 O O . GLN A 1 220 ? 54.254 19.420 24.010 1.00 26.75 216 GLN A O 1
ATOM 2703 N N . HIS A 1 221 ? 54.055 18.924 21.836 1.00 24.58 217 HIS A N 1
ATOM 2704 C CA A HIS A 1 221 ? 54.606 17.579 22.014 0.60 25.20 217 HIS A CA 1
ATOM 2705 C CA B HIS A 1 221 ? 54.585 17.570 22.008 0.40 24.30 217 HIS A CA 1
ATOM 2706 C C . HIS A 1 221 ? 55.956 17.373 21.368 1.00 23.19 217 HIS A C 1
ATOM 2707 O O . HIS A 1 221 ? 56.772 16.608 21.871 1.00 24.98 217 HIS A O 1
ATOM 2736 N N . TYR A 1 222 ? 56.205 18.052 20.256 1.00 20.04 218 TYR A N 1
ATOM 2737 C CA . TYR A 1 222 ? 57.459 17.854 19.551 1.00 19.11 218 TYR A CA 1
ATOM 2738 C C . TYR A 1 222 ? 58.278 19.111 19.351 1.00 18.78 218 TYR A C 1
ATOM 2739 O O . TYR A 1 222 ? 59.387 19.036 18.843 1.00 20.37 218 TYR A O 1
ATOM 2757 N N . GLY A 1 223 ? 57.744 20.265 19.724 1.00 19.12 219 GLY A N 1
ATOM 2758 C CA . GLY A 1 223 ? 58.459 21.517 19.605 1.00 19.76 219 GLY A CA 1
ATOM 2759 C C . GLY A 1 223 ? 58.554 22.068 18.195 1.00 19.15 219 GLY A C 1
ATOM 2760 O O . GLY A 1 223 ? 59.427 22.874 17.912 1.00 21.31 219 GLY A O 1
ATOM 2764 N N . VAL A 1 224 ? 57.663 21.623 17.319 1.00 18.82 220 VAL A N 1
ATOM 2765 C CA . VAL A 1 224 ? 57.565 22.104 15.956 1.00 18.54 220 VAL A CA 1
ATOM 2766 C C . VAL A 1 224 ? 56.127 22.608 15.744 1.00 18.62 220 VAL A C 1
ATOM 2767 O O . VAL A 1 224 ? 55.167 21.880 15.996 1.00 19.14 220 VAL A O 1
ATOM 2780 N N . ASP A 1 225 ? 55.988 23.857 15.306 1.00 19.62 221 ASP A N 1
ATOM 2781 C CA . ASP A 1 225 ? 54.677 24.421 15.012 1.00 19.79 221 ASP A CA 1
ATOM 2782 C C . ASP A 1 225 ? 54.152 23.881 13.681 1.00 20.11 221 ASP A C 1
ATOM 2783 O O . ASP A 1 225 ? 54.772 24.074 12.633 1.00 21.88 221 ASP A O 1
ATOM 2792 N N . MET A 1 226 ? 53.000 23.217 13.725 1.00 18.66 222 MET A N 1
ATOM 2793 C CA . MET A 1 226 ? 52.343 22.738 12.514 1.00 18.98 222 MET A CA 1
ATOM 2794 C C . MET A 1 226 ? 50.911 23.266 12.405 1.00 20.98 222 MET A C 1
ATOM 2795 O O . MET A 1 226 ? 50.103 22.706 11.676 1.00 21.35 222 MET A O 1
ATOM 2809 N N . SER A 1 227 ? 50.627 24.386 13.066 1.00 22.43 223 SER A N 1
ATOM 2810 C CA A SER A 1 227 ? 49.268 24.925 13.134 0.72 24.40 223 SER A CA 1
ATOM 2811 C CA B SER A 1 227 ? 49.274 24.932 13.126 0.28 25.44 223 SER A CA 1
ATOM 2812 C C . SER A 1 227 ? 48.710 25.272 11.748 1.00 26.61 223 SER A C 1
ATOM 2813 O O . SER A 1 227 ? 47.510 25.218 11.546 1.00 28.45 223 SER A O 1
ATOM 2828 N N . CYS A 1 228 ? 49.582 25.611 10.803 1.00 28.01 224 CYS A N 1
ATOM 2829 C CA . CYS A 1 228 ? 49.157 25.913 9.433 1.00 30.09 224 CYS A CA 1
ATOM 2830 C C . CYS A 1 228 ? 48.494 24.712 8.730 1.00 30.87 224 CYS A C 1
ATOM 2831 O O . CYS A 1 228 ? 47.711 24.891 7.783 1.00 36.59 224 CYS A O 1
ATOM 2839 N N . MET A 1 229 ? 48.775 23.504 9.205 1.00 27.64 225 MET A N 1
ATOM 2840 C CA . MET A 1 229 ? 48.208 22.297 8.610 1.00 27.64 225 MET A CA 1
ATOM 2841 C C . MET A 1 229 ? 46.702 22.172 8.937 1.00 27.25 225 MET A C 1
ATOM 2842 O O . MET A 1 229 ? 46.011 21.367 8.315 1.00 28.17 225 MET A O 1
ATOM 2856 N N . GLU A 1 230 ? 46.180 22.961 9.880 1.00 27.14 226 GLU A N 1
ATOM 2857 C CA . GLU A 1 230 ? 44.765 22.852 10.234 1.00 26.37 226 GLU A CA 1
ATOM 2858 C C . GLU A 1 230 ? 43.842 23.180 9.059 1.00 26.89 226 GLU A C 1
ATOM 2859 O O . GLU A 1 230 ? 42.834 22.509 8.870 1.00 26.45 226 GLU A O 1
ATOM 2871 N N . SER A 1 231 ? 44.165 24.212 8.283 1.00 30.39 227 SER A N 1
ATOM 2872 C CA A SER A 1 231 ? 43.351 24.582 7.131 0.28 32.11 227 SER A CA 1
ATOM 2873 C CA B SER A 1 231 ? 43.346 24.581 7.134 0.36 31.60 227 SER A CA 1
ATOM 2874 C CA C SER A 1 231 ? 43.355 24.583 7.126 0.36 32.27 227 SER A CA 1
ATOM 2875 C C . SER A 1 231 ? 43.335 23.439 6.127 1.00 29.75 227 SER A C 1
ATOM 2876 O O . SER A 1 231 ? 42.288 23.097 5.573 1.00 26.35 227 SER A O 1
ATOM 2898 N N . PHE A 1 232 ? 44.504 22.847 5.912 1.00 28.23 228 PHE A N 1
ATOM 2899 C CA . PHE A 1 232 ? 44.656 21.721 5.007 1.00 26.91 228 PHE A CA 1
ATOM 2900 C C . PHE A 1 232 ? 43.829 20.534 5.499 1.00 25.03 228 PHE A C 1
ATOM 2901 O O . PHE A 1 232 ? 43.051 19.966 4.751 1.00 24.76 228 PHE A O 1
ATOM 2918 N N . ALA A 1 233 ? 43.951 20.185 6.773 1.00 23.40 229 ALA A N 1
ATOM 2919 C CA . ALA A 1 233 ? 43.188 19.064 7.316 1.00 23.24 229 ALA A CA 1
ATOM 2920 C C . ALA A 1 233 ? 41.685 19.291 7.213 1.00 21.69 229 ALA A C 1
ATOM 2921 O O . ALA A 1 233 ? 40.924 18.360 6.965 1.00 22.01 229 ALA A O 1
ATOM 2928 N N . THR A 1 234 ? 41.253 20.526 7.411 1.00 21.35 230 THR A N 1
ATOM 2929 C CA . THR A 1 234 ? 39.829 20.832 7.323 1.00 22.16 230 THR A CA 1
ATOM 2930 C C . THR A 1 234 ? 39.310 20.609 5.901 1.00 22.09 230 THR A C 1
ATOM 2931 O O . THR A 1 234 ? 38.288 19.933 5.696 1.00 21.86 230 THR A O 1
ATOM 2942 N N . ARG A 1 235 ? 40.017 21.160 4.919 1.00 22.87 231 ARG A N 1
ATOM 2943 C CA . ARG A 1 235 ? 39.625 20.967 3.526 1.00 25.34 231 ARG A CA 1
ATOM 2944 C C . ARG A 1 235 ? 39.556 19.491 3.187 1.00 24.30 231 ARG A C 1
ATOM 2945 O O . ARG A 1 235 ? 38.628 19.035 2.513 1.00 26.35 231 ARG A O 1
ATOM 2966 N N . CYS A 1 236 ? 40.545 18.735 3.652 1.00 24.21 232 CYS A N 1
ATOM 2967 C CA .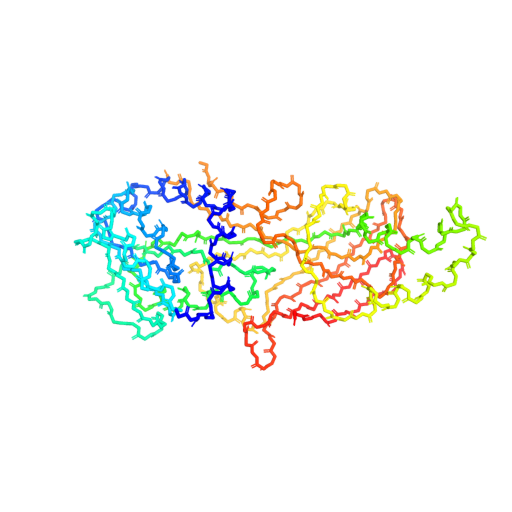 CYS A 1 236 ? 40.627 17.338 3.287 1.00 25.46 232 CYS A CA 1
ATOM 2968 C C . CYS A 1 236 ? 39.574 16.467 3.982 1.00 23.82 232 CYS A C 1
ATOM 2969 O O . CYS A 1 236 ? 38.994 15.557 3.368 1.00 26.15 232 CYS A O 1
ATOM 2977 N N . LEU A 1 237 ? 39.314 16.744 5.256 1.00 21.32 233 LEU A N 1
ATOM 2978 C CA . LEU A 1 237 ? 38.422 15.893 6.030 1.00 21.01 233 LEU A CA 1
ATOM 2979 C C . LEU A 1 237 ? 36.960 16.292 5.929 1.00 21.33 233 LEU A C 1
ATOM 2980 O O . LEU A 1 237 ? 36.099 15.454 6.146 1.00 21.86 233 LEU A O 1
ATOM 2996 N N . MET A 1 238 ? 36.680 17.543 5.566 1.00 20.42 234 MET A N 1
ATOM 2997 C CA . MET A 1 238 ? 35.309 18.062 5.535 1.00 20.05 234 MET A CA 1
ATOM 2998 C C . MET A 1 238 ? 34.886 18.622 4.190 1.00 20.37 234 MET A C 1
ATOM 2999 O O . MET A 1 238 ? 33.698 18.678 3.919 1.00 21.21 234 MET A O 1
ATOM 3013 N N . GLY A 1 239 ? 35.838 19.020 3.340 1.00 21.09 235 GLY A N 1
ATOM 3014 C CA . GLY A 1 239 ? 35.521 19.677 2.083 1.00 23.62 235 GLY A CA 1
ATOM 3015 C C . GLY A 1 239 ? 35.388 18.682 0.953 1.00 25.36 235 GLY A C 1
ATOM 3016 O O . GLY A 1 239 ? 36.120 18.702 -0.033 1.00 27.21 235 GLY A O 1
ATOM 3020 N N . HIS A 1 240 ? 34.477 17.757 1.140 1.00 25.31 236 HIS A N 1
ATOM 3021 C CA . HIS A 1 240 ? 34.121 16.774 0.137 1.00 23.27 236 HIS A CA 1
ATOM 3022 C C . HIS A 1 240 ? 32.639 16.535 0.319 1.00 23.03 236 HIS A C 1
ATOM 3023 O O . HIS A 1 240 ? 32.040 17.023 1.270 1.00 22.47 236 HIS A O 1
ATOM 3038 N N . SER A 1 241 ? 32.045 15.777 -0.593 1.00 22.88 237 SER A N 1
ATOM 3039 C CA A SER A 1 241 ? 30.603 15.536 -0.552 0.72 22.63 237 SER A CA 1
ATOM 3040 C CA B SER A 1 241 ? 30.606 15.531 -0.594 0.28 23.34 237 SER A CA 1
ATOM 3041 C C . SER A 1 241 ? 30.269 14.060 -0.405 1.00 20.34 237 SER A C 1
ATOM 3042 O O . SER A 1 241 ? 29.270 13.588 -0.904 1.00 21.71 237 SER A O 1
ATOM 3057 N N . GLU A 1 242 ? 31.122 13.339 0.298 1.00 19.40 238 GLU A N 1
ATOM 3058 C CA A GLU A 1 242 ? 30.904 11.931 0.586 0.46 19.75 238 GLU A CA 1
ATOM 3059 C CA B GLU A 1 242 ? 30.884 11.930 0.590 0.54 19.38 238 GLU A CA 1
ATOM 3060 C C . GLU A 1 242 ? 30.193 11.755 1.925 1.00 18.73 238 GLU A C 1
ATOM 3061 O O . GLU A 1 242 ? 30.521 12.423 2.912 1.00 19.85 238 GLU A O 1
ATOM 3084 N N . ILE A 1 243 ? 29.239 10.838 1.966 1.00 17.14 239 ILE A N 1
ATOM 3085 C CA . ILE A 1 243 ? 28.651 10.397 3.236 1.00 16.28 239 ILE A CA 1
ATOM 3086 C C . ILE A 1 243 ? 29.696 9.545 3.939 1.00 17.11 239 ILE A C 1
ATOM 3087 O O . ILE A 1 243 ? 30.290 8.666 3.312 1.00 20.15 239 ILE A O 1
ATOM 3103 N N . VAL A 1 244 ? 29.908 9.786 5.233 1.00 16.25 240 VAL A N 1
ATOM 3104 C CA . VAL A 1 244 ? 30.910 9.070 6.009 1.00 16.68 240 VAL A CA 1
ATOM 3105 C C . VAL A 1 244 ? 30.204 8.190 7.026 1.00 15.92 240 VAL A C 1
ATOM 3106 O O . VAL A 1 244 ? 29.408 8.669 7.804 1.00 18.23 240 VAL A O 1
ATOM 3119 N N . VAL A 1 245 ? 30.521 6.910 7.035 1.00 16.44 241 VAL A N 1
ATOM 3120 C CA . VAL A 1 245 ? 29.965 5.989 8.014 1.00 17.22 241 VAL A CA 1
ATOM 3121 C C . VAL A 1 245 ? 30.907 5.931 9.203 1.00 18.88 241 VAL A C 1
ATOM 3122 O O . VAL A 1 245 ? 32.058 5.536 9.088 1.00 22.74 241 VAL A O 1
ATOM 3135 N N . GLN A 1 246 ? 30.407 6.341 10.357 1.00 17.53 242 GLN A N 1
ATOM 3136 C CA . GLN A 1 246 ? 31.215 6.469 11.551 1.00 20.45 242 GLN A CA 1
ATOM 3137 C C . GLN A 1 246 ? 30.302 6.336 12.749 1.00 17.60 242 GLN A C 1
ATOM 3138 O O . GLN A 1 246 ? 29.145 6.735 12.687 1.00 17.94 242 GLN A O 1
ATOM 3152 N N . ASP A 1 247 ? 30.818 5.746 13.824 1.00 18.96 243 ASP A N 1
ATOM 3153 C CA . ASP A 1 247 ? 30.058 5.615 15.069 1.00 19.44 243 ASP A CA 1
ATOM 3154 C C . ASP A 1 247 ? 30.349 6.783 16.011 1.00 19.26 243 ASP A C 1
ATOM 3155 O O . ASP A 1 247 ? 31.508 7.129 16.288 1.00 23.96 243 ASP A O 1
ATOM 3164 N N . LEU A 1 248 ? 29.269 7.365 16.490 1.00 18.00 244 LEU A N 1
ATOM 3165 C CA . LEU A 1 248 ? 29.288 8.473 17.428 1.00 17.89 244 LEU A CA 1
ATOM 3166 C C . LEU A 1 248 ? 28.745 8.008 18.777 1.00 18.91 244 LEU A C 1
ATOM 3167 O O . LEU A 1 248 ? 28.289 6.883 18.930 1.00 20.33 244 LEU A O 1
ATOM 3183 N N . SER A 1 249 ? 28.773 8.899 19.753 1.00 21.63 245 SER A N 1
ATOM 3184 C CA . SER A 1 249 ? 28.130 8.637 21.034 1.00 24.13 245 SER A CA 1
ATOM 3185 C C . SER A 1 249 ? 27.312 9.843 21.419 1.00 21.82 245 SER A C 1
ATOM 3186 O O . SER A 1 249 ? 27.293 10.834 20.698 1.00 20.63 245 SER A O 1
ATOM 3194 N N . GLY A 1 250 ? 26.618 9.762 22.545 1.00 22.34 246 GLY A N 1
ATOM 3195 C CA . GLY A 1 250 ? 25.775 10.861 22.979 1.00 25.75 246 GLY A CA 1
ATOM 3196 C C . GLY A 1 250 ? 26.522 12.160 23.132 1.00 28.70 246 GLY A C 1
ATOM 3197 O O . GLY A 1 250 ? 25.952 13.243 22.954 1.00 32.97 246 GLY A O 1
ATOM 3201 N N . GLU A 1 251 ? 27.806 12.071 23.446 1.00 28.15 247 GLU A N 1
ATOM 3202 C CA . GLU A 1 251 ? 28.625 13.268 23.618 1.00 33.22 247 GLU A CA 1
ATOM 3203 C C . GLU A 1 251 ? 28.774 14.075 22.333 1.00 30.39 247 GLU A C 1
ATOM 3204 O O . GLU A 1 251 ? 29.141 15.242 22.368 1.00 35.41 247 GLU A O 1
ATOM 3216 N N . ASP A 1 252 ? 28.494 13.448 21.200 1.00 22.89 248 ASP A N 1
ATOM 3217 C CA . ASP A 1 252 ? 28.636 14.096 19.901 1.00 19.99 248 ASP A CA 1
ATOM 3218 C C . ASP A 1 252 ? 27.340 14.792 19.467 1.00 18.94 248 ASP A C 1
ATOM 3219 O O . ASP A 1 252 ? 27.346 15.556 18.524 1.00 20.27 248 ASP A O 1
ATOM 3228 N N . VAL A 1 253 ? 26.234 14.477 20.127 1.00 19.14 249 VAL A N 1
ATOM 3229 C CA . VAL A 1 253 ? 24.930 14.982 19.716 1.00 19.00 249 VAL A CA 1
ATOM 3230 C C . VAL A 1 253 ? 24.697 16.394 20.276 1.00 19.31 249 VAL A C 1
ATOM 3231 O O . VAL A 1 253 ? 24.729 16.607 21.475 1.00 21.99 249 VAL A O 1
ATOM 3244 N N . LEU A 1 254 ? 24.437 17.352 19.385 1.00 18.46 250 LEU A N 1
ATOM 3245 C CA . LEU A 1 254 ? 24.395 18.768 19.750 1.00 19.37 250 LEU A CA 1
ATOM 3246 C C . LEU A 1 254 ? 22.992 19.324 20.008 1.00 19.53 250 LEU A C 1
ATOM 3247 O O . LEU A 1 254 ? 22.852 20.464 20.462 1.00 19.84 250 LEU A O 1
ATOM 3263 N N . ALA A 1 255 ? 21.958 18.560 19.666 1.00 17.87 251 ALA A N 1
ATOM 3264 C CA . ALA A 1 255 ? 20.580 18.956 19.945 1.00 18.54 251 ALA A CA 1
ATOM 3265 C C . ALA A 1 255 ? 19.732 17.708 19.927 1.00 18.56 251 ALA A C 1
ATOM 3266 O O . ALA A 1 255 ? 20.181 16.650 19.489 1.00 20.21 251 ALA A O 1
ATOM 3273 N N A ARG A 1 256 ? 18.490 17.832 20.376 0.60 18.80 252 ARG A N 1
ATOM 3274 N N B ARG A 1 256 ? 18.490 17.820 20.395 0.40 18.97 252 ARG A N 1
ATOM 3275 C CA A ARG A 1 256 ? 17.580 16.711 20.385 0.60 19.41 252 ARG A CA 1
ATOM 3276 C CA B ARG A 1 256 ? 17.605 16.669 20.435 0.40 19.74 252 ARG A CA 1
ATOM 3277 C C A ARG A 1 256 ? 17.425 16.115 18.988 0.60 18.47 252 ARG A C 1
ATOM 3278 C C B ARG A 1 256 ? 17.387 16.103 19.035 0.40 18.66 252 ARG A C 1
ATOM 3279 O O A ARG A 1 256 ? 17.135 16.838 18.036 0.60 18.66 252 ARG A O 1
ATOM 3280 O O B ARG A 1 256 ? 17.007 16.837 18.123 0.40 18.82 252 ARG A O 1
ATOM 3321 N N . PRO A 1 257 ? 17.643 14.798 18.856 1.00 18.27 253 PRO A N 1
ATOM 3322 C CA . PRO A 1 257 ? 17.402 14.174 17.549 1.00 18.25 253 PRO A CA 1
ATOM 3323 C C . PRO A 1 257 ? 15.968 14.350 17.081 1.00 17.14 253 PRO A C 1
ATOM 3324 O O . PRO A 1 257 ? 15.038 14.330 17.895 1.00 19.35 253 PRO A O 1
ATOM 3335 N N . GLN A 1 258 ? 15.806 14.507 15.770 1.00 16.56 254 GLN A N 1
ATOM 3336 C CA . GLN A 1 258 ? 14.507 14.763 15.164 1.00 17.52 254 GLN A CA 1
ATOM 3337 C C . GLN A 1 258 ? 14.168 13.638 14.189 1.00 16.84 254 GLN A C 1
ATOM 3338 O O . GLN A 1 258 ? 14.976 13.254 13.359 1.00 17.57 254 GLN A O 1
ATOM 3352 N N . ARG A 1 259 ? 12.977 13.093 14.309 1.00 17.44 255 ARG A N 1
ATOM 3353 C CA . ARG A 1 259 ? 12.463 12.119 13.369 1.00 17.32 255 ARG A CA 1
ATOM 3354 C C . ARG A 1 259 ? 11.985 12.883 12.132 1.00 17.35 255 ARG A C 1
ATOM 3355 O O . ARG A 1 259 ? 11.157 13.807 12.231 1.00 20.71 255 ARG A O 1
ATOM 3376 N N . PHE A 1 260 ? 12.520 12.527 10.977 1.00 17.08 256 PHE A N 1
ATOM 3377 C CA . PHE A 1 260 ? 12.159 13.231 9.759 1.00 17.79 256 PHE A CA 1
ATOM 3378 C C . PHE A 1 260 ? 11.406 12.391 8.737 1.00 18.43 256 PHE A C 1
ATOM 3379 O O . PHE A 1 260 ? 10.903 12.933 7.759 1.00 20.78 256 PHE A O 1
ATOM 3396 N N . ALA A 1 261 ? 11.294 11.091 8.978 1.00 17.44 257 ALA A N 1
ATOM 3397 C CA . ALA A 1 261 ? 10.447 10.232 8.150 1.00 18.83 257 ALA A CA 1
ATOM 3398 C C . ALA A 1 261 ? 10.104 8.942 8.877 1.00 19.32 257 ALA A C 1
ATOM 3399 O O . ALA A 1 261 ? 10.851 8.477 9.732 1.00 19.05 257 ALA A O 1
ATOM 3406 N N . GLN A 1 262 ? 8.966 8.372 8.512 1.00 24.56 258 GLN A N 1
ATOM 3407 C CA . GLN A 1 262 ? 8.512 7.095 9.005 1.00 29.26 258 GLN A CA 1
ATOM 3408 C C . GLN A 1 262 ? 8.040 6.307 7.804 1.00 29.22 258 GLN A C 1
ATOM 3409 O O . GLN A 1 262 ? 7.259 6.813 6.990 1.00 32.90 258 GLN A O 1
ATOM 3423 N N . LEU A 1 263 ? 8.506 5.070 7.700 1.00 27.00 259 LEU A N 1
ATOM 3424 C CA . LEU A 1 263 ? 8.150 4.203 6.590 1.00 27.36 259 LEU A CA 1
ATOM 3425 C C . LEU A 1 263 ? 7.400 2.996 7.109 1.00 26.18 259 LEU A C 1
ATOM 3426 O O . LEU A 1 263 ? 7.959 2.185 7.828 1.00 26.35 259 LEU A O 1
ATOM 3442 N N . GLU A 1 264 ? 6.130 2.877 6.750 1.00 27.50 260 GLU A N 1
ATOM 3443 C CA . GLU A 1 264 ? 5.355 1.683 7.070 1.00 27.67 260 GLU A CA 1
ATOM 3444 C C . GLU A 1 264 ? 5.518 0.774 5.862 1.00 23.60 260 GLU A C 1
ATOM 3445 O O . GLU A 1 264 ? 5.094 1.110 4.761 1.00 23.41 260 GLU A O 1
ATOM 3457 N N . LEU A 1 265 ? 6.179 -0.353 6.046 1.00 21.68 261 LEU A N 1
ATOM 3458 C CA . LEU A 1 265 ? 6.654 -1.108 4.907 1.00 23.90 261 LEU A CA 1
ATOM 3459 C C . LEU A 1 265 ? 5.527 -1.705 4.065 1.00 24.38 261 LEU A C 1
ATOM 3460 O O . LEU A 1 265 ? 5.687 -1.948 2.865 1.00 29.53 261 LEU A O 1
ATOM 3476 N N . ALA A 1 266 ? 4.368 -1.900 4.668 1.00 21.64 262 ALA A N 1
ATOM 3477 C CA . ALA A 1 266 ? 3.231 -2.431 3.932 1.00 23.14 262 ALA A CA 1
ATOM 3478 C C . ALA A 1 266 ? 2.440 -1.360 3.166 1.00 21.99 262 ALA A C 1
ATOM 3479 O O . ALA A 1 266 ? 1.503 -1.685 2.437 1.00 22.40 262 ALA A O 1
ATOM 3486 N N . ARG A 1 267 ? 2.801 -0.085 3.315 1.00 20.55 263 ARG A N 1
ATOM 3487 C CA . ARG A 1 267 ? 1.916 0.984 2.843 1.00 21.96 263 ARG A CA 1
ATOM 3488 C C . ARG A 1 267 ? 1.955 1.185 1.332 1.00 19.74 263 ARG A C 1
ATOM 3489 O O . ARG A 1 267 ? 3.009 1.093 0.696 1.00 21.02 263 ARG A O 1
ATOM 3510 N N . ALA A 1 268 ? 0.791 1.480 0.778 1.00 20.48 264 ALA A N 1
ATOM 3511 C CA . ALA A 1 268 ? 0.689 1.772 -0.641 1.00 22.17 264 ALA A CA 1
ATOM 3512 C C . ALA A 1 268 ? 1.541 2.979 -0.972 1.00 22.75 264 ALA A C 1
ATOM 3513 O O . ALA A 1 268 ? 1.588 3.950 -0.211 1.00 25.83 264 ALA A O 1
ATOM 3520 N N . GLY A 1 269 ? 2.233 2.916 -2.105 1.00 23.39 265 GLY A N 1
ATOM 3521 C CA . GLY A 1 269 ? 2.987 4.056 -2.586 1.00 24.53 265 GLY A CA 1
ATOM 3522 C C . GLY A 1 269 ? 4.449 4.118 -2.187 1.00 23.90 265 GLY A C 1
ATOM 3523 O O . GLY A 1 269 ? 5.187 4.973 -2.657 1.00 26.26 265 GLY A O 1
ATOM 3527 N N . LEU A 1 270 ? 4.892 3.229 -1.315 1.00 21.27 266 LEU A N 1
ATOM 3528 C CA . LEU A 1 270 ? 6.252 3.332 -0.796 1.00 19.85 266 LEU A CA 1
ATOM 3529 C C . LEU A 1 270 ? 7.305 3.178 -1.888 1.00 20.65 266 LEU A C 1
ATOM 3530 O O . LEU A 1 270 ? 8.318 3.860 -1.871 1.00 21.37 266 LEU A O 1
ATOM 3546 N N . GLU A 1 271 ? 7.068 2.318 -2.869 1.00 22.39 267 GLU A N 1
ATOM 3547 C CA . GLU A 1 271 ? 8.055 2.160 -3.943 1.00 25.81 267 GLU A CA 1
ATOM 3548 C C . GLU A 1 271 ? 8.282 3.488 -4.672 1.00 25.18 267 GLU A C 1
ATOM 3549 O O . GLU A 1 271 ? 9.405 3.850 -5.032 1.00 25.70 267 GLU A O 1
ATOM 3561 N N . GLN A 1 272 ? 7.197 4.211 -4.900 1.00 26.59 268 GLN A N 1
ATOM 3562 C CA . GLN A 1 272 ? 7.269 5.484 -5.604 1.00 28.72 268 GLN A CA 1
ATOM 3563 C C . GLN A 1 272 ? 7.939 6.547 -4.729 1.00 26.80 268 GLN A C 1
ATOM 3564 O O . GLN A 1 272 ? 8.688 7.402 -5.228 1.00 27.33 268 GLN A O 1
ATOM 3578 N N . GLU A 1 273 ? 7.723 6.478 -3.417 1.00 25.12 269 GLU A N 1
ATOM 3579 C CA . GLU A 1 273 ? 8.372 7.420 -2.516 1.00 26.6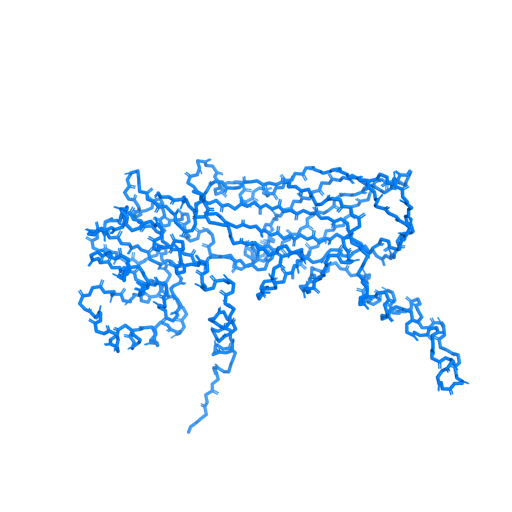1 269 GLU A CA 1
ATOM 3580 C C . GLU A 1 273 ? 9.873 7.223 -2.496 1.00 24.95 269 GLU A C 1
ATOM 3581 O O . GLU A 1 273 ? 10.639 8.184 -2.415 1.00 26.16 269 GLU A O 1
ATOM 3593 N N . LEU A 1 274 ? 10.302 5.975 -2.564 1.00 22.23 270 LEU A N 1
ATOM 3594 C CA . LEU A 1 274 ? 11.725 5.700 -2.576 1.00 22.67 270 LEU A CA 1
ATOM 3595 C C . LEU A 1 274 ? 12.380 6.315 -3.804 1.00 24.10 270 LEU A C 1
ATOM 3596 O O . LEU A 1 274 ? 13.470 6.866 -3.724 1.00 25.62 270 LEU A O 1
ATOM 3612 N N . GLU A 1 275 ? 11.713 6.233 -4.946 1.00 25.33 271 GLU A N 1
ATOM 3613 C CA . GLU A 1 275 ? 12.279 6.811 -6.159 1.00 29.68 271 GLU A CA 1
ATOM 3614 C C . GLU A 1 275 ? 12.322 8.334 -6.092 1.00 28.97 271 GLU A C 1
ATOM 3615 O O . GLU A 1 275 ? 13.281 8.956 -6.553 1.00 31.14 271 GLU A O 1
ATOM 3627 N N . ALA A 1 276 ? 11.277 8.939 -5.539 1.00 25.78 272 ALA A N 1
ATOM 3628 C CA . ALA A 1 276 ? 11.172 10.391 -5.487 1.00 25.98 272 ALA A CA 1
ATOM 3629 C C . ALA A 1 276 ? 11.974 11.025 -4.358 1.00 23.79 272 ALA A C 1
ATOM 3630 O O . ALA A 1 276 ? 12.267 12.229 -4.401 1.00 25.37 272 ALA A O 1
ATOM 3637 N N . GLY A 1 277 ? 12.289 10.231 -3.338 1.00 22.79 273 GLY A N 1
ATOM 3638 C CA . GLY A 1 277 ? 13.060 10.692 -2.196 1.00 21.26 273 GLY A CA 1
ATOM 3639 C C . GLY A 1 277 ? 12.257 10.607 -0.917 1.00 20.97 273 GLY A C 1
ATOM 3640 O O . GLY A 1 277 ? 11.091 11.010 -0.859 1.00 24.91 273 GLY A O 1
ATOM 3644 N N . VAL A 1 278 ? 12.900 10.066 0.109 1.00 19.04 274 VAL A N 1
ATOM 3645 C CA . VAL A 1 278 ? 12.314 9.916 1.436 1.00 19.68 274 VAL A CA 1
ATOM 3646 C C . VAL A 1 278 ? 12.940 10.955 2.342 1.00 19.35 274 VAL A C 1
ATOM 3647 O O . VAL A 1 278 ? 14.155 11.000 2.480 1.00 20.03 274 VAL A O 1
ATOM 3660 N N . GLY A 1 279 ? 12.143 11.812 2.948 1.00 20.82 275 GLY A N 1
ATOM 3661 C CA . GLY A 1 279 ? 12.720 12.821 3.782 1.00 22.70 275 GLY A CA 1
ATOM 3662 C C . GLY A 1 279 ? 11.729 13.767 4.360 1.00 20.11 275 GLY A C 1
ATOM 3663 O O . GLY A 1 279 ? 10.526 13.571 4.277 1.00 21.38 275 GLY A O 1
ATOM 3667 N N . GLY A 1 280 ? 12.256 14.803 4.985 1.00 18.89 276 GLY A N 1
ATOM 3668 C CA . GLY A 1 280 ? 11.411 15.774 5.626 1.00 20.03 276 GLY A CA 1
ATOM 3669 C C . GLY A 1 280 ? 12.214 16.906 6.209 1.00 19.63 276 GLY A C 1
ATOM 3670 O O . GLY A 1 280 ? 13.460 16.892 6.232 1.00 19.64 276 GLY A O 1
ATOM 3674 N N . ARG A 1 281 ? 11.476 17.898 6.675 1.00 21.17 277 ARG A N 1
ATOM 3675 C CA . ARG A 1 281 ? 12.043 19.036 7.356 1.00 21.52 277 ARG A CA 1
ATOM 3676 C C . ARG A 1 281 ? 12.336 18.713 8.808 1.00 21.42 277 ARG A C 1
ATOM 3677 O O . ARG A 1 281 ? 11.767 17.780 9.393 1.00 21.67 277 ARG A O 1
ATOM 3698 N N . PHE A 1 282 ? 13.255 19.477 9.377 1.00 20.23 278 PHE A N 1
ATOM 3699 C CA . PHE A 1 282 ? 13.566 19.376 10.796 1.00 20.09 278 PHE A CA 1
ATOM 3700 C C . PHE A 1 282 ? 13.918 20.729 11.386 1.00 19.06 278 PHE A C 1
ATOM 3701 O O . PHE A 1 282 ? 14.316 21.656 10.682 1.00 19.34 278 PHE A O 1
ATOM 3718 N N . ARG A 1 283 ? 13.762 20.831 12.701 1.00 20.17 279 ARG A N 1
ATOM 3719 C CA . ARG A 1 283 ? 14.192 22.006 13.424 1.00 22.06 279 ARG A CA 1
ATOM 3720 C C . ARG A 1 283 ? 14.622 21.584 14.814 1.00 20.44 279 ARG A C 1
ATOM 3721 O O . ARG A 1 283 ? 14.041 20.671 15.402 1.00 20.98 279 ARG A O 1
ATOM 3742 N N . CYS A 1 284 ? 15.611 22.279 15.355 1.00 20.33 280 CYS A N 1
ATOM 3743 C CA A CYS A 1 284 ? 16.067 22.016 16.710 0.42 22.82 280 CYS A CA 1
ATOM 3744 C CA B CYS A 1 284 ? 16.112 21.989 16.685 0.58 20.80 280 CYS A CA 1
ATOM 3745 C C . CYS A 1 284 ? 16.895 23.183 17.235 1.00 21.61 280 CYS A C 1
ATOM 3746 O O . CYS A 1 284 ? 17.136 24.143 16.524 1.00 22.60 280 CYS A O 1
ATOM 3761 N N . SER A 1 285 ? 17.279 23.097 18.510 1.00 19.73 281 SER A N 1
ATOM 3762 C CA A SER A 1 285 ? 18.004 24.148 19.197 0.45 22.04 281 SER A CA 1
ATOM 3763 C CA B SER A 1 285 ? 18.008 24.152 19.214 0.55 21.74 281 SER A CA 1
ATOM 3764 C C . SER A 1 285 ? 19.188 23.540 19.952 1.00 20.60 281 SER A C 1
ATOM 3765 O O . SER A 1 285 ? 19.047 22.574 20.683 1.00 20.52 281 SER A O 1
ATOM 3780 N N . CYS A 1 286 ? 20.362 24.107 19.763 1.00 19.95 282 CYS A N 1
ATOM 3781 C CA . CYS A 1 286 ? 21.588 23.515 20.283 1.00 20.36 282 CYS A CA 1
ATOM 3782 C C . CYS A 1 286 ? 21.679 23.534 21.803 1.00 20.22 282 CYS A C 1
ATOM 3783 O O . CYS A 1 286 ? 21.245 24.463 22.470 1.00 21.07 282 CYS A O 1
ATOM 3791 N N . TYR A 1 287 ? 22.285 22.485 22.325 1.00 20.15 283 TYR A N 1
ATOM 3792 C CA . TYR A 1 287 ? 22.439 22.314 23.756 1.00 21.45 283 TYR A CA 1
ATOM 3793 C C . TYR A 1 287 ? 23.443 23.284 24.385 1.00 22.29 283 TYR A C 1
ATOM 3794 O O . TYR A 1 287 ? 23.288 23.660 25.545 1.00 24.50 283 TYR A O 1
ATOM 3812 N N . GLY A 1 288 ? 24.485 23.652 23.645 1.00 22.21 284 GLY A N 1
ATOM 3813 C CA . GLY A 1 288 ? 25.589 24.393 24.214 1.00 23.97 284 GLY A CA 1
ATOM 3814 C C . GLY A 1 288 ? 26.609 24.812 23.187 1.00 24.32 284 GLY A C 1
ATOM 3815 O O . GLY A 1 288 ? 26.437 24.585 21.988 1.00 24.86 284 GLY A O 1
ATOM 3819 N N . SER A 1 289 ? 27.683 25.417 23.671 1.00 26.20 285 SER A N 1
ATOM 3820 C CA . SER A 1 289 ? 28.736 25.939 22.830 1.00 28.92 285 SER A CA 1
ATOM 3821 C C . SER A 1 289 ? 29.622 24.834 22.297 1.00 29.21 285 SER A C 1
ATOM 3822 O O . SER A 1 289 ? 30.162 24.039 23.057 1.00 31.78 285 SER A O 1
ATOM 3830 N N . ALA A 1 290 ? 29.795 24.806 20.985 1.00 25.84 286 ALA A N 1
ATOM 3831 C CA . ALA A 1 290 ? 30.592 23.768 20.353 1.00 26.39 286 ALA A CA 1
ATOM 3832 C C . ALA A 1 290 ? 30.755 24.074 18.887 1.00 25.63 286 ALA A C 1
ATOM 3833 O O . ALA A 1 290 ? 29.973 24.839 18.319 1.00 26.02 286 ALA A O 1
ATOM 3840 N N . PRO A 1 291 ? 31.769 23.468 18.262 1.00 25.44 287 PRO A N 1
ATOM 3841 C CA . PRO A 1 291 ? 31.862 23.506 16.801 1.00 24.17 287 PRO A CA 1
ATOM 3842 C C . PRO A 1 291 ? 30.848 22.547 16.183 1.00 22.66 287 PRO A C 1
ATOM 3843 O O . PRO A 1 291 ? 30.895 21.344 16.449 1.00 23.99 287 PRO A O 1
ATOM 3854 N N . LEU A 1 292 ? 29.928 23.075 15.385 1.00 20.52 288 LEU A N 1
ATOM 3855 C CA . LEU A 1 292 ? 29.020 22.239 14.611 1.00 19.69 288 LEU A CA 1
ATOM 3856 C C . LEU A 1 292 ? 29.780 21.696 13.416 1.00 18.25 288 LEU A C 1
ATOM 3857 O O . LEU A 1 292 ? 30.319 22.464 12.632 1.00 20.41 288 LEU A O 1
ATOM 3873 N N . HIS A 1 293 ? 29.819 20.379 13.269 1.00 17.64 289 HIS A N 1
ATOM 3874 C CA . HIS A 1 293 ? 30.511 19.763 12.135 1.00 17.57 289 HIS A CA 1
ATOM 3875 C C . HIS A 1 293 ? 29.601 19.290 11.028 1.00 17.21 289 HIS A C 1
ATOM 3876 O O . HIS A 1 293 ? 30.080 18.995 9.933 1.00 17.73 289 HIS A O 1
ATOM 3891 N N . GLY A 1 294 ? 28.310 19.224 11.316 1.00 17.40 290 GLY A N 1
ATOM 3892 C CA . GLY A 1 294 ? 27.347 18.706 10.376 1.00 16.84 290 GLY A CA 1
ATOM 3893 C C . GLY A 1 294 ? 26.255 17.955 11.092 1.00 15.21 290 GLY A C 1
ATOM 3894 O O . GLY A 1 294 ? 25.863 18.310 12.222 1.00 16.35 290 GLY A O 1
ATOM 3898 N N . PHE A 1 295 ? 25.783 16.898 10.436 1.00 15.25 291 PHE A N 1
ATOM 3899 C CA . PHE A 1 295 ? 24.609 16.150 10.889 1.00 15.22 291 PHE A CA 1
ATOM 3900 C C . PHE A 1 295 ? 24.869 14.658 10.828 1.00 15.04 291 PHE A C 1
ATOM 3901 O O . PHE A 1 295 ? 25.615 14.201 9.975 1.00 17.36 291 PHE A O 1
ATOM 3918 N N . ALA A 1 296 ? 24.234 13.924 11.732 1.00 15.32 292 ALA A N 1
ATOM 3919 C CA . ALA A 1 296 ? 24.220 12.476 11.667 1.00 15.14 292 ALA A CA 1
ATOM 3920 C C . ALA A 1 296 ? 22.814 12.012 11.354 1.00 14.44 292 ALA A C 1
ATOM 3921 O O . ALA A 1 296 ? 21.856 12.591 11.859 1.00 15.91 292 ALA A O 1
ATOM 3928 N N . VAL A 1 297 ? 22.719 10.977 10.529 1.00 14.03 293 VAL A N 1
ATOM 3929 C CA . VAL A 1 297 ? 21.479 10.330 10.164 1.00 14.19 293 VAL A CA 1
ATOM 3930 C C . VAL A 1 297 ? 21.548 8.873 10.622 1.00 14.08 293 VAL A C 1
ATOM 3931 O O . VAL A 1 297 ? 22.546 8.186 10.453 1.00 14.80 293 VAL A O 1
ATOM 3944 N N . TRP A 1 298 ? 20.464 8.415 11.223 1.00 13.51 294 TRP A N 1
ATOM 3945 C CA . TRP A 1 298 ? 20.354 7.029 11.626 1.00 13.83 294 TRP A CA 1
ATOM 3946 C C . TRP A 1 298 ? 18.906 6.578 11.548 1.00 13.50 294 TRP A C 1
ATOM 3947 O O . TRP A 1 298 ? 18.028 7.341 11.157 1.00 14.21 294 TRP A O 1
ATOM 3968 N N . PHE A 1 299 ? 18.665 5.325 11.910 1.00 14.35 295 PHE A N 1
ATOM 3969 C CA . PHE A 1 299 ? 17.348 4.749 11.774 1.00 13.70 295 PHE A CA 1
ATOM 3970 C C . PHE A 1 299 ? 17.035 3.810 12.904 1.00 13.82 295 PHE A C 1
ATOM 3971 O O . PHE A 1 299 ? 17.917 3.385 13.652 1.00 15.49 295 PHE A O 1
ATOM 3988 N N . GLN A 1 300 ? 15.763 3.475 13.005 1.00 14.38 296 GLN A N 1
ATOM 3989 C CA . GLN A 1 300 ? 15.347 2.306 13.770 1.00 14.68 296 GLN A CA 1
ATOM 3990 C C . GLN A 1 300 ? 14.344 1.529 12.949 1.00 14.91 296 GLN A C 1
ATOM 3991 O O . GLN A 1 300 ? 13.745 2.075 12.022 1.00 15.98 296 GLN A O 1
ATOM 4005 N N . VAL A 1 301 ? 14.176 0.254 13.280 1.00 14.74 297 VAL A N 1
ATOM 4006 C CA . VAL A 1 301 ? 13.084 -0.532 12.748 1.00 15.07 297 VAL A CA 1
ATOM 4007 C C . VAL A 1 301 ? 12.319 -1.149 13.920 1.00 15.11 297 VAL A C 1
ATOM 4008 O O . VAL A 1 301 ? 12.874 -1.380 15.006 1.00 15.58 297 VAL A O 1
ATOM 4021 N N . THR A 1 302 ? 11.049 -1.441 13.676 1.00 15.80 298 THR A N 1
ATOM 4022 C CA . THR A 1 302 ? 10.159 -1.925 14.712 1.00 16.83 298 THR A CA 1
ATOM 4023 C C . THR A 1 302 ? 9.512 -3.240 14.303 1.00 17.58 298 THR A C 1
ATOM 4024 O O . THR A 1 302 ? 9.021 -3.394 13.178 1.00 18.77 298 THR A O 1
ATOM 4035 N N . PHE A 1 303 ? 9.550 -4.182 15.238 1.00 17.98 299 PHE A N 1
ATOM 4036 C CA . PHE A 1 303 ? 8.874 -5.458 15.128 1.00 20.81 299 PHE A CA 1
ATOM 4037 C C . PHE A 1 303 ? 7.635 -5.334 15.987 1.00 27.51 299 PHE A C 1
ATOM 4038 O O . PHE A 1 303 ? 7.732 -5.013 17.178 1.00 29.05 299 PHE A O 1
ATOM 4055 N N . PRO A 1 304 ? 6.486 -5.638 15.413 1.00 32.39 300 PRO A N 1
ATOM 4056 C CA . PRO A 1 304 ? 5.227 -5.629 16.172 1.00 35.57 300 PRO A CA 1
ATOM 4057 C C . PRO A 1 304 ? 5.347 -6.410 17.470 1.00 39.61 300 PRO A C 1
ATOM 4058 O O . PRO A 1 304 ? 6.083 -7.391 17.507 1.00 40.01 300 PRO A O 1
ATOM 4069 N N . GLY A 1 305 ? 4.622 -5.994 18.506 1.00 42.06 301 GLY A N 1
ATOM 4070 C CA . GLY A 1 305 ? 4.740 -6.598 19.824 1.00 44.21 301 GLY A CA 1
ATOM 4071 C C . GLY A 1 305 ? 4.138 -7.985 19.954 1.00 46.37 301 GLY A C 1
ATOM 4072 O O . GLY A 1 305 ? 4.475 -8.721 20.886 1.00 47.47 301 GLY A O 1
ATOM 4076 N N . GLY A 1 306 ? 3.248 -8.345 19.033 1.00 47.43 302 GLY A N 1
ATOM 4077 C CA . GLY A 1 306 ? 2.587 -9.638 19.083 1.00 49.25 302 GLY A CA 1
ATOM 4078 C C . GLY A 1 306 ? 1.723 -9.784 20.322 1.00 51.93 302 GLY A C 1
ATOM 4079 O O . GLY A 1 306 ? 1.978 -10.642 21.169 1.00 53.17 302 GLY A O 1
ATOM 4083 N N . LYS A 1 310 ? 4.354 -4.674 23.795 1.00 47.79 306 LYS A N 1
ATOM 4084 C CA . LYS A 1 310 ? 5.396 -3.679 23.590 1.00 47.02 306 LYS A CA 1
ATOM 4085 C C . LYS A 1 310 ? 6.196 -4.047 22.345 1.00 39.77 306 LYS A C 1
ATOM 4086 O O . LYS A 1 310 ? 6.842 -5.091 22.324 1.00 38.26 306 LYS A O 1
ATOM 4104 N N . PRO A 1 311 ? 6.140 -3.207 21.300 1.00 35.65 307 PRO A N 1
ATOM 4105 C CA . PRO A 1 311 ? 6.932 -3.531 20.111 1.00 30.89 307 PRO A CA 1
ATOM 4106 C C . PRO A 1 311 ? 8.422 -3.544 20.433 1.00 25.69 307 PRO A C 1
ATOM 4107 O O . PRO A 1 311 ? 8.887 -2.857 21.379 1.00 29.98 307 PRO A O 1
ATOM 4118 N N . LEU A 1 312 ? 9.153 -4.352 19.687 1.00 21.08 308 LEU A N 1
ATOM 4119 C CA . LEU A 1 312 ? 10.586 -4.401 19.830 1.00 20.79 308 LEU A CA 1
ATOM 4120 C C . LEU A 1 312 ? 11.227 -3.492 18.791 1.00 18.48 308 LEU A C 1
ATOM 4121 O O . LEU A 1 312 ? 10.971 -3.612 17.606 1.00 19.05 308 LEU A O 1
ATOM 4137 N N . VAL A 1 313 ? 12.070 -2.593 19.256 1.00 17.31 309 VAL A N 1
ATOM 4138 C CA . VAL A 1 313 ? 12.758 -1.629 18.419 1.00 16.67 309 VAL A CA 1
ATOM 4139 C C . VAL A 1 313 ? 14.234 -1.966 18.349 1.00 16.92 309 VAL A C 1
ATOM 4140 O O . VAL A 1 313 ? 14.889 -2.167 19.369 1.00 20.60 309 VAL A O 1
ATOM 4153 N N . LEU A 1 314 ? 14.739 -2.021 17.122 1.00 16.63 310 LEU A N 1
ATOM 4154 C CA . LEU A 1 314 ? 16.160 -2.127 16.854 1.00 15.84 310 LEU A CA 1
ATOM 4155 C C . LEU A 1 314 ? 16.626 -0.745 16.386 1.00 14.86 310 LEU A C 1
ATOM 4156 O O . LEU A 1 314 ? 16.213 -0.260 15.325 1.00 15.93 310 LEU A O 1
ATOM 4172 N N . SER A 1 315 ? 17.425 -0.081 17.216 1.00 15.46 311 SER A N 1
ATOM 4173 C CA . SER A 1 315 ? 17.886 1.282 16.980 1.00 15.63 311 SER A CA 1
ATOM 4174 C C . SER A 1 315 ? 19.357 1.329 16.601 1.00 14.63 311 SER A C 1
ATOM 4175 O O . SER A 1 315 ? 20.164 0.552 17.114 1.00 16.95 311 SER A O 1
ATOM 4183 N N . THR A 1 316 ? 19.706 2.302 15.761 1.00 14.54 312 THR A N 1
ATOM 4184 C CA . THR A 1 316 ? 21.098 2.578 15.445 1.00 14.89 312 THR A CA 1
ATOM 4185 C C . THR A 1 316 ? 21.532 3.988 15.912 1.00 14.54 312 THR A C 1
ATOM 4186 O O . THR A 1 316 ? 22.537 4.524 15.461 1.00 15.73 312 THR A O 1
ATOM 4197 N N . SER A 1 317 ? 20.787 4.539 16.863 1.00 14.75 313 SER A N 1
ATOM 4198 C CA . SER A 1 317 ? 21.104 5.826 17.439 1.00 14.88 313 SER A CA 1
ATOM 4199 C C . SER A 1 317 ? 22.459 5.833 18.153 1.00 14.71 313 SER A C 1
ATOM 4200 O O . SER A 1 317 ? 22.814 4.862 18.824 1.00 15.76 313 SER A O 1
ATOM 4208 N N . PRO A 1 318 ? 23.173 6.962 18.099 1.00 15.29 314 PRO A N 1
ATOM 4209 C CA . PRO A 1 318 ? 24.390 7.062 18.914 1.00 16.91 314 PRO A CA 1
ATOM 4210 C C . PRO A 1 318 ? 24.135 7.006 20.419 1.00 16.75 314 PRO A C 1
ATOM 4211 O O . PRO A 1 318 ? 25.070 6.759 21.168 1.00 18.03 314 PRO A O 1
ATOM 4222 N N . LEU A 1 319 ? 22.894 7.220 20.837 1.00 16.48 315 LEU A N 1
ATOM 4223 C CA . LEU A 1 319 ? 22.544 7.175 22.245 1.00 17.54 315 LEU A CA 1
ATOM 4224 C C . LEU A 1 319 ? 22.242 5.763 22.729 1.00 18.47 315 LEU A C 1
ATOM 4225 O O . LEU A 1 319 ? 22.027 5.562 23.919 1.00 20.29 315 LEU A O 1
ATOM 4241 N N . HIS A 1 320 ? 22.219 4.812 21.799 1.00 17.66 316 HIS A N 1
ATOM 4242 C CA . HIS A 1 320 ? 21.848 3.443 22.076 1.00 18.48 316 HIS A CA 1
ATOM 4243 C C . HIS A 1 320 ? 23.051 2.545 21.803 1.00 18.62 316 HIS A C 1
ATOM 4244 O O . HIS A 1 320 ? 24.034 2.979 21.199 1.00 18.80 316 HIS A O 1
ATOM 4259 N N . PRO A 1 321 ? 22.990 1.285 22.222 1.00 19.38 317 PRO A N 1
ATOM 4260 C CA . PRO A 1 321 ? 24.140 0.405 22.008 1.00 19.55 317 PRO A CA 1
ATOM 4261 C C . PRO A 1 321 ? 24.600 0.361 20.560 1.00 18.99 317 PRO A C 1
ATOM 4262 O O . PRO A 1 321 ? 23.799 0.380 19.625 1.00 18.07 317 PRO A O 1
ATOM 4273 N N . ALA A 1 322 ? 25.904 0.304 20.385 1.00 19.19 318 ALA A N 1
ATOM 4274 C CA . ALA A 1 322 ? 26.514 0.302 19.058 1.00 18.55 318 ALA A CA 1
ATOM 4275 C C . ALA A 1 322 ? 26.069 -0.878 18.222 1.00 17.32 318 ALA A C 1
ATOM 4276 O O . ALA A 1 322 ? 25.843 -1.967 18.724 1.00 18.73 318 ALA A O 1
ATOM 4283 N N . THR A 1 323 ? 25.964 -0.622 16.926 1.00 16.77 319 THR A N 1
ATOM 4284 C CA . THR A 1 323 ? 25.666 -1.633 15.917 1.00 16.19 319 THR A CA 1
ATOM 4285 C C . THR A 1 323 ? 26.626 -1.491 14.754 1.00 15.71 319 THR A C 1
ATOM 4286 O O . THR A 1 323 ? 27.280 -0.443 14.595 1.00 16.65 319 THR A O 1
ATOM 4297 N N . HIS A 1 324 ? 26.639 -2.487 13.872 1.00 15.77 320 HIS A N 1
ATOM 4298 C CA . HIS A 1 324 ? 27.536 -2.417 12.725 1.00 15.55 320 HIS A CA 1
ATOM 4299 C C . HIS A 1 324 ? 27.155 -1.347 11.717 1.00 15.01 320 HIS A C 1
ATOM 4300 O O . HIS A 1 324 ? 27.948 -0.987 10.859 1.00 17.10 320 HIS A O 1
ATOM 4315 N N . TRP A 1 325 ? 25.923 -0.866 11.790 1.00 14.54 321 TRP A N 1
ATOM 4316 C CA . TRP A 1 325 ? 25.474 0.197 10.903 1.00 14.97 321 TRP A CA 1
ATOM 4317 C C . TRP A 1 325 ? 26.063 1.556 11.241 1.00 15.17 321 TRP A C 1
ATOM 4318 O O . TRP A 1 325 ? 26.086 2.454 10.402 1.00 15.91 321 TRP A O 1
ATOM 4339 N N . LYS A 1 326 ? 26.527 1.707 12.471 1.00 15.07 322 LYS A N 1
ATOM 4340 C CA . LYS A 1 326 ? 27.066 2.993 12.907 1.00 15.40 322 LYS A CA 1
ATOM 4341 C C . LYS A 1 326 ? 26.030 4.094 12.640 1.00 14.85 322 LYS A C 1
ATOM 4342 O O . LYS A 1 326 ? 24.844 3.871 12.878 1.00 15.26 322 LYS A O 1
ATOM 4361 N N . GLN A 1 327 ? 26.472 5.265 12.189 1.00 14.55 323 GLN A N 1
ATOM 4362 C CA . GLN A 1 327 ? 25.599 6.335 11.695 1.00 13.80 323 GLN A CA 1
ATOM 4363 C C . GL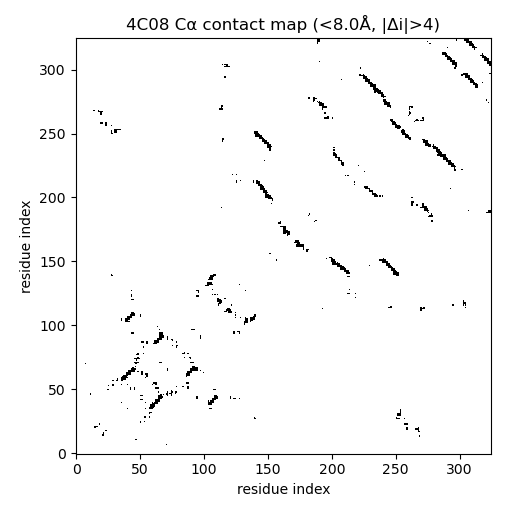N A 1 327 ? 26.186 6.871 10.387 1.00 14.51 323 GLN A C 1
ATOM 4364 O O . GLN A 1 327 ? 27.356 6.634 10.075 1.00 15.72 323 GLN A O 1
ATOM 4378 N N . ALA A 1 328 ? 25.352 7.576 9.627 1.00 14.17 324 ALA A N 1
ATOM 4379 C CA . ALA A 1 328 ? 25.759 8.206 8.378 1.00 14.34 324 ALA A CA 1
ATOM 4380 C C . ALA A 1 328 ? 25.992 9.686 8.645 1.00 15.02 324 ALA A C 1
ATOM 4381 O O . ALA A 1 328 ? 25.068 10.404 9.039 1.00 15.76 324 ALA A O 1
ATOM 4388 N N . LEU A 1 329 ? 27.223 10.135 8.451 1.00 14.84 325 LEU A N 1
ATOM 4389 C CA . LEU A 1 329 ? 27.607 11.489 8.809 1.00 15.61 325 LEU A CA 1
ATOM 4390 C C . LEU A 1 329 ? 27.712 12.365 7.568 1.00 15.55 325 LEU A C 1
ATOM 4391 O O . LEU A 1 329 ? 28.284 11.975 6.546 1.00 16.83 325 LEU A O 1
ATOM 4407 N N . LEU A 1 330 ? 27.148 13.558 7.703 1.00 14.95 326 LEU A N 1
ATOM 4408 C CA . LEU A 1 330 ? 27.071 14.584 6.672 1.00 15.27 326 LEU A CA 1
ATOM 4409 C C . LEU A 1 330 ? 27.820 15.813 7.185 1.00 15.29 326 LEU A C 1
ATOM 4410 O O . LEU A 1 330 ? 27.291 16.617 7.961 1.00 16.67 326 LEU A O 1
ATOM 4426 N N . TYR A 1 331 ? 29.077 15.945 6.785 1.00 16.07 327 TYR A N 1
ATOM 4427 C CA . TYR A 1 331 ? 29.896 17.035 7.267 1.00 16.40 327 TYR A CA 1
ATOM 4428 C C . TYR A 1 331 ? 29.714 18.277 6.429 1.00 16.53 327 TYR A C 1
ATOM 4429 O O . TYR A 1 331 ? 29.620 18.210 5.197 1.00 17.53 327 TYR A O 1
ATOM 4447 N N . LEU A 1 332 ? 29.680 19.417 7.111 1.00 17.29 328 LEU A N 1
ATOM 4448 C CA . LEU A 1 332 ? 29.724 20.709 6.438 1.00 17.44 328 LEU A CA 1
ATOM 4449 C C . LEU A 1 332 ? 31.133 20.916 5.907 1.00 18.42 328 LEU A C 1
ATOM 4450 O O . LEU A 1 332 ? 32.043 20.210 6.293 1.00 19.98 328 LEU A O 1
ATOM 4466 N N . ASN A 1 333 ? 31.326 21.898 5.044 1.00 20.24 329 ASN A N 1
ATOM 4467 C CA . ASN A 1 333 ? 32.644 22.104 4.472 1.00 22.08 329 ASN A CA 1
ATOM 4468 C C . ASN A 1 333 ? 33.660 22.568 5.521 1.00 21.93 329 ASN A C 1
ATOM 4469 O O . ASN A 1 333 ? 34.860 22.359 5.374 1.00 23.16 329 ASN A O 1
ATOM 4480 N N . GLU A 1 334 ? 33.187 23.241 6.560 1.00 21.66 330 GLU A N 1
ATOM 4481 C CA . GLU A 1 334 ? 34.053 23.649 7.661 1.00 25.11 330 GLU A CA 1
ATOM 4482 C C . GLU A 1 334 ? 33.182 23.779 8.908 1.00 22.09 330 GLU A C 1
ATOM 4483 O O . GLU A 1 334 ? 31.959 23.932 8.808 1.00 22.47 330 GLU A O 1
ATOM 4495 N N . PRO A 1 335 ? 33.802 23.702 10.091 1.00 22.01 331 PRO A N 1
ATOM 4496 C CA . PRO A 1 335 ? 33.000 23.843 11.311 1.00 22.59 331 PRO A CA 1
ATOM 4497 C C . PRO A 1 335 ? 32.360 25.208 11.446 1.00 23.08 331 PRO A C 1
ATOM 4498 O O . PRO A 1 335 ? 32.901 26.202 10.961 1.00 23.99 331 PRO A O 1
ATOM 4509 N N . VAL A 1 336 ? 31.205 25.237 12.102 1.00 23.06 332 VAL A N 1
ATOM 4510 C CA . VAL A 1 336 ? 30.473 26.469 12.375 1.00 24.87 332 VAL A CA 1
ATOM 4511 C C . VAL A 1 336 ? 30.284 26.593 13.884 1.00 24.86 332 VAL A C 1
ATOM 4512 O O . VAL A 1 336 ? 29.700 25.713 14.507 1.00 24.88 332 VAL A O 1
ATOM 4525 N N . PRO A 1 337 ? 30.778 27.677 14.488 1.00 26.41 333 PRO A N 1
ATOM 4526 C CA . PRO A 1 337 ? 30.541 27.823 15.928 1.00 27.73 333 PRO A CA 1
ATOM 4527 C C . PRO A 1 337 ? 29.061 28.009 16.256 1.00 26.83 333 PRO A C 1
ATOM 4528 O O . PRO A 1 337 ? 28.391 28.822 15.603 1.00 28.06 333 PRO A O 1
ATOM 4539 N N . VAL A 1 338 ? 28.566 27.261 17.245 1.00 24.79 334 VAL A N 1
ATOM 4540 C CA . VAL A 1 338 ? 27.215 27.459 17.760 1.00 25.21 334 VAL A CA 1
ATOM 4541 C C . VAL A 1 338 ? 27.252 27.637 19.275 1.00 26.78 334 VAL A C 1
ATOM 4542 O O . VAL A 1 338 ? 28.267 27.383 19.916 1.00 27.63 334 VAL A O 1
ATOM 4555 N N . GLU A 1 339 ? 26.131 28.084 19.831 1.00 27.07 335 GLU A N 1
ATOM 4556 C CA . GLU A 1 339 ? 25.988 28.324 21.266 1.00 28.24 335 GLU A CA 1
ATOM 4557 C C . GLU A 1 339 ? 24.686 27.701 21.766 1.00 24.58 335 GLU A C 1
ATOM 4558 O O . GLU A 1 339 ? 23.865 27.233 20.977 1.00 23.58 335 GLU A O 1
ATOM 4570 N N . GLN A 1 340 ? 24.483 27.705 23.077 1.00 25.74 336 GLN A N 1
ATOM 4571 C CA . GLN A 1 340 ? 23.207 27.268 23.623 1.00 25.74 336 GLN A CA 1
ATOM 4572 C C . GLN A 1 340 ? 22.081 28.032 22.935 1.00 25.90 336 GLN A C 1
ATOM 4573 O O . GLN A 1 340 ? 22.140 29.260 22.784 1.00 26.09 336 GLN A O 1
ATOM 4587 N N . ASP A 1 341 ? 21.093 27.282 22.475 1.00 23.19 337 ASP A N 1
ATOM 4588 C CA . ASP A 1 341 ? 19.866 27.820 21.897 1.00 23.88 337 ASP A CA 1
ATOM 4589 C C . ASP A 1 341 ? 20.027 28.345 20.479 1.00 23.57 337 ASP A C 1
ATOM 4590 O O . ASP A 1 341 ? 19.094 28.915 19.937 1.00 25.32 337 ASP A O 1
ATOM 4599 N N . THR A 1 342 ? 21.179 28.107 19.859 1.00 22.11 338 THR A N 1
ATOM 4600 C CA . THR A 1 342 ? 21.303 28.380 18.434 1.00 21.80 338 THR A CA 1
ATOM 4601 C C . THR A 1 342 ? 20.298 27.513 17.689 1.00 21.84 338 THR A C 1
ATOM 4602 O O . THR A 1 342 ? 20.287 26.295 17.849 1.00 21.38 338 THR A O 1
ATOM 4613 N N . ASP A 1 343 ? 19.467 28.139 16.861 1.00 22.73 339 ASP A N 1
ATOM 4614 C CA . ASP A 1 343 ? 18.447 27.426 16.104 1.00 23.99 339 ASP A CA 1
ATOM 4615 C C . ASP A 1 343 ? 19.064 26.845 14.840 1.00 22.21 339 ASP A C 1
ATOM 4616 O O . ASP A 1 343 ? 19.847 27.510 14.168 1.00 25.87 339 ASP A O 1
ATOM 4625 N N . ILE A 1 344 ? 18.726 25.598 14.553 1.00 20.48 340 ILE A N 1
ATOM 4626 C CA . ILE A 1 344 ? 19.120 24.944 13.315 1.00 21.39 340 ILE A CA 1
ATOM 4627 C C . ILE A 1 344 ? 17.869 24.371 12.683 1.00 22.77 340 ILE A C 1
ATOM 4628 O O . ILE A 1 344 ? 17.076 23.734 13.342 1.00 24.66 340 ILE A O 1
ATOM 4644 N N . SER A 1 345 ? 17.689 24.612 11.397 1.00 21.78 341 SER A N 1
ATOM 4645 C CA . SER A 1 345 ? 16.572 24.017 10.689 1.00 22.53 341 SER A CA 1
ATOM 4646 C C . SER A 1 345 ? 17.046 23.557 9.335 1.00 21.61 341 SER A C 1
ATOM 4647 O O . SER A 1 345 ? 18.136 23.912 8.890 1.00 22.84 341 SER A O 1
ATOM 4655 N N . GLY A 1 346 ? 16.237 22.756 8.679 1.00 20.50 342 GLY A N 1
ATOM 4656 C CA . GLY A 1 346 ? 16.597 22.320 7.357 1.00 21.97 342 GLY A CA 1
ATOM 4657 C C . GLY A 1 346 ? 15.690 21.248 6.815 1.00 20.97 342 GLY A C 1
ATOM 4658 O O . GLY A 1 346 ? 14.569 21.065 7.273 1.00 20.84 342 GLY A O 1
ATOM 4662 N N . GLU A 1 347 ? 16.190 20.558 5.801 1.00 21.69 343 GLU A N 1
ATOM 4663 C CA . GLU A 1 347 ? 15.462 19.487 5.151 1.00 23.09 343 GLU A CA 1
ATOM 4664 C C . GLU A 1 347 ? 16.490 18.459 4.738 1.00 22.22 343 GLU A C 1
ATOM 4665 O O . GLU A 1 347 ? 17.588 18.806 4.293 1.00 22.78 343 GLU A O 1
ATOM 4677 N N . ILE A 1 348 ? 16.119 17.197 4.874 1.00 19.41 344 ILE A N 1
ATOM 4678 C CA A ILE A 1 348 ? 16.996 16.129 4.470 0.52 18.28 344 ILE A CA 1
ATOM 4679 C CA B ILE A 1 348 ? 16.984 16.056 4.541 0.48 19.81 344 ILE A CA 1
ATOM 4680 C C . ILE A 1 348 ? 16.200 15.125 3.638 1.00 17.28 344 ILE A C 1
ATOM 4681 O O . ILE A 1 348 ? 15.066 14.790 3.964 1.00 18.54 344 ILE A O 1
ATOM 4712 N N . THR A 1 349 ? 16.791 14.707 2.522 1.00 16.49 345 THR A N 1
ATOM 4713 C CA . THR A 1 349 ? 16.130 13.772 1.624 1.00 17.57 345 THR A CA 1
ATOM 4714 C C . THR A 1 349 ? 17.102 12.676 1.216 1.00 16.99 345 THR A C 1
ATOM 4715 O O . THR A 1 349 ? 18.209 12.962 0.746 1.00 16.98 345 THR A O 1
ATOM 4726 N N . LEU A 1 350 ? 16.671 11.435 1.392 1.00 17.02 346 LEU A N 1
ATOM 4727 C CA . LEU A 1 350 ? 17.406 10.245 0.958 1.00 16.32 346 LEU A CA 1
ATOM 4728 C C . LEU A 1 350 ? 16.902 9.834 -0.413 1.00 16.42 346 LEU A C 1
ATOM 4729 O O . LEU A 1 350 ? 15.711 9.625 -0.610 1.00 18.36 346 LEU A O 1
ATOM 4745 N N . LEU A 1 351 ? 17.832 9.714 -1.352 1.00 16.86 347 LEU A N 1
ATOM 4746 C CA . LEU A 1 351 ? 17.531 9.568 -2.761 1.00 17.30 347 LEU A CA 1
ATOM 4747 C C . LEU A 1 351 ? 18.357 8.464 -3.398 1.00 17.80 347 LEU A C 1
ATOM 4748 O O . LEU A 1 351 ? 19.438 8.138 -2.904 1.00 19.72 347 LEU A O 1
ATOM 4764 N N . PRO A 1 352 ? 17.862 7.884 -4.503 1.00 18.95 348 PRO A N 1
ATOM 4765 C CA . PRO A 1 352 ? 18.702 7.035 -5.354 1.00 19.87 348 PRO A CA 1
ATOM 4766 C C . PRO A 1 352 ? 19.742 7.891 -6.057 1.00 20.76 348 PRO A C 1
ATOM 4767 O O . PRO A 1 352 ? 19.512 9.071 -6.301 1.00 23.18 348 PRO A O 1
ATOM 4778 N N . SER A 1 353 ? 20.873 7.307 -6.409 1.00 22.02 349 SER A N 1
ATOM 4779 C CA . SER A 1 353 ? 21.803 7.967 -7.330 1.00 23.56 349 SER A CA 1
ATOM 4780 C C . SER A 1 353 ? 21.385 7.706 -8.792 1.00 25.57 349 SER A C 1
ATOM 4781 O O . SER A 1 353 ? 20.716 6.717 -9.077 1.00 25.92 349 SER A O 1
ATOM 4789 N N . PRO A 1 354 ? 21.790 8.574 -9.733 1.00 29.15 350 PRO A N 1
ATOM 4790 C CA . PRO A 1 354 ? 21.357 8.439 -11.137 1.00 32.27 350 PRO A CA 1
ATOM 4791 C C . PRO A 1 354 ? 21.776 7.120 -11.790 1.00 35.80 350 PRO A C 1
ATOM 4792 O O . PRO A 1 354 ? 21.011 6.520 -12.563 1.00 38.21 350 PRO A O 1
ATOM 4803 N N . ASP A 1 355 ? 22.989 6.690 -11.456 1.00 38.93 351 ASP A N 1
ATOM 4804 C CA . ASP A 1 355 ? 23.658 5.532 -12.058 1.00 43.32 351 ASP A CA 1
ATOM 4805 C C . ASP A 1 355 ? 23.192 4.221 -11.438 1.00 38.14 351 ASP A C 1
ATOM 4806 O O . ASP A 1 355 ? 23.388 3.128 -11.970 1.00 37.60 351 ASP A O 1
ATOM 4815 N N . ASN A 1 356 ? 22.580 4.343 -10.275 1.00 32.45 352 ASN A N 1
ATOM 4816 C CA . ASN A 1 356 ? 22.439 3.208 -9.395 1.00 31.22 352 ASN A CA 1
ATOM 4817 C C . ASN A 1 356 ? 21.449 3.524 -8.288 1.00 27.48 352 ASN A C 1
ATOM 4818 O O . ASN A 1 356 ? 21.774 4.258 -7.333 1.00 27.50 352 ASN A O 1
ATOM 4829 N N . PRO A 1 357 ? 20.240 2.956 -8.377 1.00 28.16 353 PRO A N 1
ATOM 4830 C CA . PRO A 1 357 ? 19.242 3.302 -7.365 1.00 28.99 353 PRO A CA 1
ATOM 4831 C C . PRO A 1 357 ? 19.630 2.881 -5.974 1.00 27.27 353 PRO A C 1
ATOM 4832 O O . PRO A 1 357 ? 19.058 3.427 -5.043 1.00 29.09 353 PRO A O 1
ATOM 4843 N N . ARG A 1 358 ? 20.577 1.959 -5.821 1.00 24.59 354 ARG A N 1
ATOM 4844 C CA . ARG A 1 358 ? 20.944 1.508 -4.485 1.00 25.62 354 ARG A CA 1
ATOM 4845 C C . ARG A 1 358 ? 22.184 2.204 -3.938 1.00 22.48 354 ARG A C 1
ATOM 4846 O O . ARG A 1 358 ? 22.601 1.924 -2.829 1.00 23.50 354 ARG A O 1
ATOM 4867 N N . ARG A 1 359 ? 22.756 3.141 -4.679 1.00 19.62 355 ARG A N 1
ATOM 4868 C CA . ARG A 1 359 ? 23.825 3.975 -4.122 1.00 19.15 355 ARG A CA 1
ATOM 4869 C C . ARG A 1 359 ? 23.163 5.202 -3.483 1.00 17.54 355 ARG A C 1
ATOM 4870 O O . ARG A 1 359 ? 22.540 6.001 -4.176 1.00 19.71 355 ARG A O 1
ATOM 4891 N N . LEU A 1 360 ? 23.293 5.351 -2.163 1.00 16.79 356 LEU A N 1
ATOM 4892 C CA . LEU A 1 360 ? 22.587 6.384 -1.416 1.00 15.79 356 LEU A CA 1
ATOM 4893 C C . LEU A 1 360 ? 23.127 7.768 -1.694 1.00 16.03 356 LEU A C 1
ATOM 4894 O O . LEU A 1 360 ? 24.336 8.019 -1.613 1.00 16.92 356 LEU A O 1
ATOM 4910 N N . ARG A 1 361 ? 22.200 8.659 -2.036 1.00 15.85 357 ARG A N 1
ATOM 4911 C CA . ARG A 1 361 ? 22.420 10.090 -2.111 1.00 15.76 357 ARG A CA 1
ATOM 4912 C C . ARG A 1 361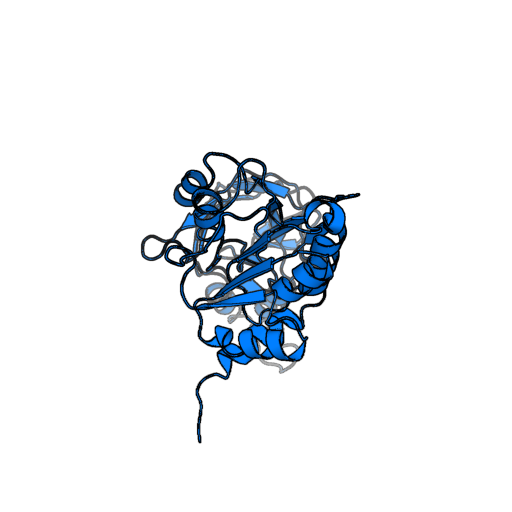 ? 21.638 10.747 -0.980 1.00 15.69 357 ARG A C 1
ATOM 4913 O O . ARG A 1 361 ? 20.493 10.342 -0.719 1.00 16.34 357 ARG A O 1
ATOM 4934 N N . ILE A 1 362 ? 22.217 11.753 -0.320 1.00 15.62 358 ILE A N 1
ATOM 4935 C CA . ILE A 1 362 ? 21.449 12.556 0.634 1.00 15.76 358 ILE A CA 1
ATOM 4936 C C . ILE A 1 362 ? 21.602 14.026 0.288 1.00 16.79 358 ILE A C 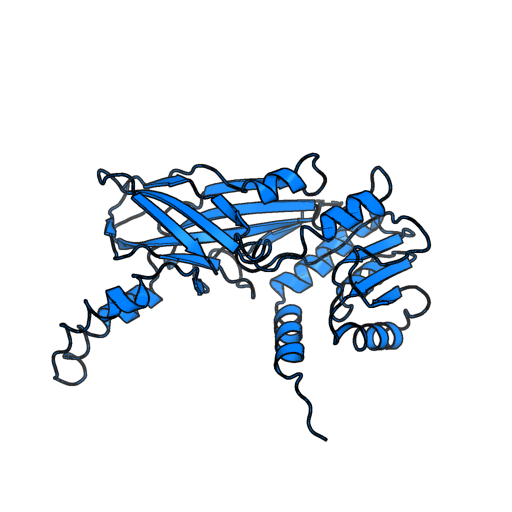1
ATOM 4937 O O . ILE A 1 362 ? 22.710 14.546 0.224 1.00 18.00 358 ILE A O 1
ATOM 4953 N N . LEU A 1 363 ? 20.473 14.681 0.077 1.00 17.01 359 LEU A N 1
ATOM 4954 C CA . LEU A 1 363 ? 20.443 16.107 -0.179 1.00 17.19 359 LEU A CA 1
ATOM 4955 C C . LEU A 1 363 ? 20.076 16.812 1.120 1.00 17.31 359 LEU A C 1
ATOM 4956 O O . LEU A 1 363 ? 19.019 16.529 1.701 1.00 17.50 359 LEU A O 1
ATOM 4972 N N . LEU A 1 364 ? 20.966 17.705 1.561 1.00 17.73 360 LEU A N 1
ATOM 4973 C CA . LEU A 1 364 ? 20.824 18.438 2.805 1.00 18.11 360 LEU A CA 1
ATOM 4974 C C . LEU A 1 364 ? 20.642 19.917 2.535 1.00 19.10 360 LEU A C 1
ATOM 4975 O O . LEU A 1 364 ? 21.445 20.526 1.829 1.00 19.57 360 LEU A O 1
ATOM 4991 N N . ARG A 1 365 ? 19.593 20.486 3.106 1.00 19.17 361 ARG A N 1
ATOM 4992 C CA . ARG A 1 365 ? 19.442 21.928 3.181 1.00 20.46 361 ARG A CA 1
ATOM 4993 C C . ARG A 1 365 ? 19.489 22.274 4.658 1.00 20.05 361 ARG A C 1
ATOM 4994 O O . ARG A 1 365 ? 18.877 21.581 5.462 1.00 21.19 361 ARG A O 1
ATOM 5015 N N . TYR A 1 366 ? 20.214 23.320 5.028 1.00 20.07 362 TYR A N 1
ATOM 5016 C CA . TYR A 1 366 ? 20.362 23.624 6.446 1.00 21.05 362 TYR A CA 1
ATOM 5017 C C . TYR A 1 366 ? 20.586 25.110 6.678 1.00 21.28 362 TYR A C 1
ATOM 5018 O O . TYR A 1 366 ? 21.225 25.801 5.875 1.00 22.89 362 TYR A O 1
ATOM 5036 N N . LYS A 1 367 ? 20.048 25.592 7.788 1.00 21.16 363 LYS A N 1
ATOM 5037 C CA . LYS A 1 367 ? 20.214 26.978 8.206 1.00 21.82 363 LYS A CA 1
ATOM 5038 C C . LYS A 1 367 ? 20.622 27.009 9.663 1.00 21.42 363 LYS A C 1
ATOM 5039 O O . LYS A 1 367 ? 19.898 26.490 10.508 1.00 22.83 363 LYS A O 1
ATOM 5058 N N . VAL A 1 368 ? 21.775 27.608 9.942 1.00 22.52 364 VAL A N 1
ATOM 5059 C CA . VAL A 1 368 ? 22.305 27.685 11.292 1.00 23.92 364 VAL A CA 1
ATOM 5060 C C . VAL A 1 368 ? 22.177 29.119 11.780 1.00 26.06 364 VAL A C 1
ATOM 5061 O O . VAL A 1 368 ? 22.784 30.032 11.225 1.00 26.51 364 VAL A O 1
ATOM 5074 N N . GLY A 1 369 ? 21.380 29.320 12.822 1.00 28.33 365 GLY A N 1
ATOM 5075 C CA . GLY A 1 369 ? 21.173 30.650 13.364 1.00 31.38 365 GLY A CA 1
ATOM 5076 C C . GLY A 1 369 ? 20.762 31.642 12.302 1.00 34.71 365 GLY A C 1
ATOM 5077 O O . GLY A 1 369 ? 19.842 31.386 11.523 1.00 33.78 365 GLY A O 1
ATOM 5081 N N . ASP A 1 370 ? 21.470 32.767 12.259 1.00 38.52 366 ASP A N 1
ATOM 5082 C CA . ASP A 1 370 ? 21.154 33.841 11.327 1.00 42.39 366 ASP A CA 1
ATOM 5083 C C . ASP A 1 370 ? 21.892 33.722 9.993 1.00 40.20 366 ASP A C 1
ATOM 5084 O O . ASP A 1 370 ? 21.759 34.595 9.133 1.00 41.15 366 ASP A O 1
ATOM 5093 N N . HIS A 1 371 ? 22.672 32.659 9.817 1.00 37.23 367 HIS A N 1
ATOM 5094 C CA . HIS A 1 371 ? 23.365 32.433 8.556 1.00 36.83 367 HIS A CA 1
ATOM 5095 C C . HIS A 1 371 ? 22.343 32.105 7.479 1.00 35.09 367 HIS A C 1
ATOM 5096 O O . HIS A 1 371 ? 21.250 31.630 7.766 1.00 34.20 367 HIS A O 1
ATOM 5111 N N . GLU A 1 372 ? 22.708 32.355 6.230 1.00 37.01 368 GLU A N 1
ATOM 5112 C CA . GLU A 1 372 ? 21.850 32.006 5.111 1.00 39.11 368 GLU A CA 1
ATOM 5113 C C . GLU A 1 372 ? 21.698 30.488 5.008 1.00 33.78 368 GLU A C 1
ATOM 5114 O O . GLU A 1 372 ? 22.598 29.738 5.387 1.00 32.79 368 GLU A O 1
ATOM 5126 N N . GLU A 1 373 ? 20.555 30.039 4.504 1.00 31.49 369 GLU A N 1
ATOM 5127 C CA . GLU A 1 373 ? 20.369 28.619 4.221 1.00 32.10 369 GLU A CA 1
ATOM 5128 C C . GLU A 1 373 ? 21.353 28.147 3.160 1.00 30.93 369 GLU A C 1
ATOM 5129 O O . GLU A 1 373 ? 21.595 28.826 2.156 1.00 33.64 369 GLU A O 1
ATOM 5141 N N . LYS A 1 374 ? 21.919 26.971 3.393 1.00 26.11 370 LYS A N 1
ATOM 5142 C CA . LYS A 1 374 ? 22.871 26.370 2.469 1.00 26.07 370 LYS A CA 1
ATOM 5143 C C . LYS A 1 374 ? 22.409 24.975 2.067 1.00 22.99 370 LYS A C 1
ATOM 5144 O O . LYS A 1 374 ? 21.600 24.345 2.748 1.00 23.51 370 LYS A O 1
ATOM 5163 N N . THR A 1 375 ? 22.952 24.487 0.963 1.00 23.68 371 THR A N 1
ATOM 5164 C CA . THR A 1 375 ? 22.629 23.176 0.446 1.00 24.12 371 THR A CA 1
ATOM 5165 C C . THR A 1 375 ? 23.927 22.415 0.213 1.00 22.89 371 THR A C 1
ATOM 5166 O O . THR A 1 375 ? 24.922 22.985 -0.216 1.00 24.34 371 THR A O 1
ATOM 5177 N N . LYS A 1 376 ? 23.913 21.122 0.500 1.00 20.03 372 LYS A N 1
ATOM 5178 C CA . LYS A 1 376 ? 25.043 20.251 0.200 1.00 19.28 372 LYS A CA 1
ATOM 5179 C C . LYS A 1 376 ? 24.483 18.888 -0.224 1.00 17.92 372 LYS A C 1
ATOM 5180 O O . LYS A 1 376 ? 23.591 18.343 0.431 1.00 18.76 372 LYS A O 1
ATOM 5199 N N . ASP A 1 377 ? 25.000 18.377 -1.339 1.00 18.06 373 ASP A N 1
ATOM 5200 C CA . ASP A 1 377 ? 24.502 17.179 -1.990 1.00 18.51 373 ASP A CA 1
ATOM 5201 C C . ASP A 1 377 ? 25.546 16.087 -1.822 1.00 18.06 373 ASP A C 1
ATOM 5202 O O . ASP A 1 377 ? 26.605 16.126 -2.425 1.00 20.50 373 ASP A O 1
ATOM 5211 N N . PHE A 1 378 ? 25.227 15.104 -0.997 1.00 17.48 374 PHE A N 1
ATOM 5212 C CA . PHE A 1 378 ? 26.140 14.049 -0.600 1.00 17.27 374 PHE A CA 1
ATOM 5213 C C . PHE A 1 378 ? 25.830 12.730 -1.284 1.00 17.11 374 PHE A C 1
ATOM 5214 O O . PHE A 1 378 ? 24.678 12.429 -1.614 1.00 17.63 374 PHE A O 1
ATOM 5231 N N . ALA A 1 379 ? 26.844 11.897 -1.432 1.00 16.76 375 ALA A N 1
ATOM 5232 C CA . ALA A 1 379 ? 26.611 10.519 -1.851 1.00 18.95 375 ALA A CA 1
ATOM 5233 C C . ALA A 1 379 ? 27.605 9.562 -1.220 1.00 17.77 375 ALA A C 1
ATOM 5234 O O . ALA A 1 379 ? 28.710 9.933 -0.866 1.00 19.27 375 ALA A O 1
ATOM 5241 N N . MET A 1 380 ? 27.190 8.318 -1.067 1.00 19.69 376 MET A N 1
ATOM 5242 C CA . MET A 1 380 ? 28.100 7.268 -0.628 1.00 22.83 376 MET A CA 1
ATOM 5243 C C . MET A 1 380 ? 29.149 7.000 -1.720 1.00 28.01 376 MET A C 1
ATOM 5244 O O . MET A 1 380 ? 28.864 7.214 -2.913 1.00 30.68 376 MET A O 1
#

CATH classification: 3.40.50.150 (+1 more: 2.70.160.11)

InterPro domains:
  IPR025799 Protein arginine N-methyltransferase [PS51678] (47-377)
  IPR025799 Protein arginine N-methyltransferase [PTHR11006] (31-363)
  IPR029063 S-adenosyl-L-methionine-dependent methyltransferase superfamily [G3DSA:3.40.50.150] (43-189)
  IPR029063 S-adenosyl-L-methionine-dependent methyltransferase superfamily [SSF53335] (54-368)
  IPR041698 Methyltransferase domain 25 [PF13649] (89-185)
  IPR055135 Protein arginine N-methyltransferase domain [PF22528] (191-366)

Organism: Mus musculus (NCBI:txid10090)

Secondary structure (DSSP, 8-state):
-----HHHHHHHHHHHH-HHHHHHHHHHHHHTHHHHTT-EEEEET-TTSHHHHHHHHTT-SEEEEEE-STTHHHHHHHHHHTT-TTTEEEEES-TTT---SS-EEEEE----BTTBTTT-SHHHHHHHHHHHEEEEEEEES-EEEEEEEEE--HHHHHHHHHHHHHHHHHS---TTHHHHHHHHHHSS-B-EEE---GGGB-S--EEEEEEETT-TTHHHHHHH-EEEEEEEE--SSEEEEEEEEEEEEEE-----EEEE--TTS---TT-EEEEEEEEEEEE-TT-EEEEEEEEEEETTEEEEEEEEEEEEETTSPPEEEEEE-

GO terms:
  GO:0035242 protein-arginine omega-N asymmetric methyltransferase activity (F, EXP)
  GO:0005515 protein binding (F, IPI)
  GO:0016274 protein-arginine N-methyltransferase activity (F, IDA)
  GO:0003682 chromatin binding (F, IDA)
  GO:0070611 histone H3R2 methyltransferase activity (F, IMP)
  GO:1901796 regulation of signal transduction by p53 class mediator (P, IMP)
  GO:0090398 cellular senescence (P, IMP)
  GO:0000122 negative regulation of transcription by RNA polymerase II (P, IMP)
  GO:2000059 negative regulation of ubiquitin-dependent protein catabolic process (P, IDA)

Radius of gyration: 22.17 Å; Cα contacts (8 Å, |Δi|>4): 760; chains: 1; bounding box: 62×65×36 Å